Protein AF-0000000074539799 (afdb_homodimer)

Nearest PDB structures (foldseek):
  2pn6-assembly1_A  TM=8.067E-01  e=2.372E-12  Sulfurisphaera tokodaii
  2pmh-assembly1_A  TM=7.840E-01  e=1.522E-12  Sulfurisphaera tokodaii str. 7
  2cg4-assembly1_A  TM=7.826E-01  e=9.579E-12  Escherichia coli
  2efq-assembly1_A  TM=7.728E-01  e=4.199E-12  Sulfurisphaera tokodaii str. 7
  2ia0-assembly1_A  TM=6.147E-01  e=1.350E-09  Pyrococcus furiosus

Organism: Archaeoglobus fulgidus (strain ATCC 49558 / DSM 4304 / JCM 9628 / NBRC 100126 / VC-16) (NCBI:txid224325)

pLDDT: mean 90.27, std 14.7, range [32.28, 98.81]

Sequence (326 aa):
MESVELEVLKLLEENARMSEEEIAEVLALPVDRVKEIIKKFEDDGVILKYKAIVDWEKLQEDFVYALINVKVSLTREKGYDDIAKRIAKFSEVHAVRLVSGEYDFQVVVKGKSLKDIAFFVAEKISTIPEVRDTFTHFVLRTYKEEGVNLFEDEEDRRLAFVPMESVELEVLKLLEENARMSEEEIAEVLALPVDRVKEIIKKFEDDGVILKYKAIVDWEKLQEDFVYALINVKVSLTREKGYDDIAKRIAKFSEVHAVRLVSGEYDFQVVVKGKSLKDIAFFVAEKISTIPEVRDTFTHFVLRTYKEEGVNLFEDEEDRRLAFVP

Secondary structure (DSSP, 8-state):
---HHHHHHHHHHH-TT--HHHHHHHHT--HHHHHHHHHHHHHTTSEEEEEEEE-GGGGT---EEEEEEEEE---SS--HHHHHHHHHTSTTEEEEEEESSSSSEEEEEEESSHHHHHHHIIIIITTSTTEEEEEEEEEEEEEEETTEESS--HHHHHHHT--/---HHHHHHHHHHH-TT--HHHHHHHHT--HHHHHHHHHHHHHTTSEEEEEEEE-GGGGT---EEEEEEEEE---SS--HHHHHHHHHTSTTEEEEEEESSS-SEEEEEEESSHHHHHHHIIIIITTSTTEEEEEEEEEEEEEEETTEESS--HHHHHHHT--

Structure (mmCIF, N/CA/C/O backbone):
data_AF-0000000074539799-model_v1
#
loop_
_entity.id
_entity.type
_entity.pdbx_description
1 polymer 'Leucine responsive regulatory protein (Lrp)'
#
loop_
_atom_site.group_PDB
_atom_site.id
_atom_site.type_symbol
_atom_site.label_atom_id
_atom_site.label_alt_id
_atom_site.label_comp_id
_atom_site.label_asym_id
_atom_site.label_entity_id
_atom_site.label_seq_id
_atom_site.pdbx_PDB_ins_code
_atom_site.Cartn_x
_atom_site.Cartn_y
_atom_site.Cartn_z
_atom_site.occupancy
_atom_site.B_iso_or_equiv
_atom_site.auth_seq_id
_atom_site.auth_comp_id
_atom_site.auth_asym_id
_atom_site.auth_atom_id
_atom_site.pdbx_PDB_model_num
ATOM 1 N N . MET A 1 1 ? 14.359 -0.687 24.844 1 47.53 1 MET A N 1
ATOM 2 C CA . MET A 1 1 ? 13.391 0.403 24.797 1 47.53 1 MET A CA 1
ATOM 3 C C . MET A 1 1 ? 13.289 0.988 23.391 1 47.53 1 MET A C 1
ATOM 5 O O . MET A 1 1 ? 14.305 1.134 22.703 1 47.53 1 MET A O 1
ATOM 9 N N . GLU A 1 2 ? 12.086 1.03 22.812 1 66.31 2 GLU A N 1
ATOM 10 C CA . GLU A 1 2 ? 11.938 1.667 21.516 1 66.31 2 GLU A CA 1
ATOM 11 C C . GLU A 1 2 ? 12.445 3.107 21.531 1 66.31 2 GLU A C 1
ATOM 13 O O . GLU A 1 2 ? 12.172 3.846 22.484 1 66.31 2 GLU A O 1
ATOM 18 N N . SER A 1 3 ? 13.336 3.371 20.75 1 85.75 3 SER A N 1
ATOM 19 C CA . SER A 1 3 ? 13.906 4.715 20.719 1 85.75 3 SER A CA 1
ATOM 20 C C . SER A 1 3 ? 12.812 5.766 20.531 1 85.75 3 SER A C 1
ATOM 22 O O . SER A 1 3 ? 11.758 5.48 19.953 1 85.75 3 SER A O 1
ATOM 24 N N . VAL A 1 4 ? 12.898 6.84 21.234 1 91.25 4 VAL A N 1
ATOM 25 C CA . VAL A 1 4 ? 11.961 7.953 21.125 1 91.25 4 VAL A CA 1
ATOM 26 C C . VAL A 1 4 ? 11.773 8.32 19.656 1 91.25 4 VAL A C 1
ATOM 28 O O . VAL A 1 4 ? 10.68 8.711 19.25 1 91.25 4 VAL A O 1
ATOM 31 N N . GLU A 1 5 ? 12.828 8.133 18.875 1 91.88 5 GLU A N 1
ATOM 32 C CA . GLU A 1 5 ? 12.758 8.406 17.438 1 91.88 5 GLU A CA 1
ATOM 33 C C . GLU A 1 5 ? 11.719 7.52 16.766 1 91.88 5 GLU A C 1
ATOM 35 O O . GLU A 1 5 ? 10.93 7.996 15.945 1 91.88 5 GLU A O 1
ATOM 40 N N . LEU A 1 6 ? 11.703 6.328 17.188 1 89.94 6 LEU A N 1
ATOM 41 C CA . LEU A 1 6 ? 10.742 5.391 16.609 1 89.94 6 LEU A CA 1
ATOM 42 C C . LEU A 1 6 ? 9.32 5.723 17.062 1 89.94 6 LEU A C 1
ATOM 44 O O . LEU A 1 6 ? 8.375 5.57 16.281 1 89.94 6 LEU A O 1
ATOM 48 N N . GLU A 1 7 ? 9.234 6.121 18.219 1 93.25 7 GLU A N 1
ATOM 49 C CA . GLU A 1 7 ? 7.922 6.5 18.734 1 93.25 7 GLU A CA 1
ATOM 50 C C . GLU A 1 7 ? 7.352 7.688 17.969 1 93.25 7 GLU A C 1
ATOM 52 O O . GLU A 1 7 ? 6.148 7.738 17.703 1 93.25 7 GLU A O 1
ATOM 57 N N . VAL A 1 8 ? 8.219 8.625 17.641 1 95.94 8 VAL A N 1
ATOM 58 C CA . VAL A 1 8 ? 7.801 9.773 16.844 1 95.94 8 VAL A CA 1
ATOM 59 C C . VAL A 1 8 ? 7.242 9.289 15.508 1 95.94 8 VAL A C 1
ATOM 61 O O . VAL A 1 8 ? 6.18 9.742 15.07 1 95.94 8 VAL A O 1
ATOM 64 N N . LEU A 1 9 ? 7.906 8.328 14.93 1 93.25 9 LEU A N 1
ATOM 65 C CA . LEU A 1 9 ? 7.488 7.809 13.633 1 93.25 9 LEU A CA 1
ATOM 66 C C . LEU A 1 9 ? 6.152 7.082 13.742 1 93.25 9 LEU A C 1
ATOM 68 O O . LEU A 1 9 ? 5.293 7.223 12.867 1 93.25 9 LEU A O 1
ATOM 72 N N . LYS A 1 10 ? 6.023 6.371 14.789 1 91 10 LYS A N 1
ATOM 73 C CA . LYS A 1 10 ? 4.781 5.633 14.992 1 91 10 LYS A CA 1
ATOM 74 C C . LYS A 1 10 ? 3.596 6.586 15.141 1 91 10 LYS A C 1
ATOM 76 O O . LYS A 1 10 ? 2.518 6.332 14.602 1 91 10 LYS A O 1
ATOM 81 N N . LEU A 1 11 ? 3.783 7.656 15.852 1 94.94 11 LEU A N 1
ATOM 82 C CA . LEU A 1 11 ? 2.727 8.648 16.016 1 94.94 11 LEU A CA 1
ATOM 83 C C . LEU A 1 11 ? 2.363 9.289 14.688 1 94.94 11 LEU A C 1
ATOM 85 O O . LEU A 1 11 ? 1.184 9.477 14.383 1 94.94 11 LEU A O 1
ATOM 89 N N . LEU A 1 12 ? 3.367 9.57 13.898 1 95.56 12 LEU A N 1
ATOM 90 C CA . LEU A 1 12 ? 3.131 10.188 12.594 1 95.56 12 LEU A CA 1
ATOM 91 C C . LEU A 1 12 ? 2.449 9.211 11.648 1 95.56 12 LEU A C 1
ATOM 93 O O . LEU A 1 12 ? 1.66 9.617 10.789 1 95.56 12 LEU A O 1
ATOM 97 N N . GLU A 1 13 ? 2.752 7.914 11.789 1 91.38 13 GLU A N 1
ATOM 98 C CA . GLU A 1 13 ? 2.045 6.906 11.008 1 91.38 13 GLU A CA 1
ATOM 99 C C . GLU A 1 13 ? 0.577 6.82 11.414 1 91.38 13 GLU A C 1
ATOM 101 O O . GLU A 1 13 ? -0.289 6.551 10.578 1 91.38 13 GLU A O 1
ATOM 106 N N . GLU A 1 14 ? 0.417 7.09 12.68 1 91.62 14 GLU A N 1
ATOM 107 C CA . GLU A 1 14 ? -0.954 7.051 13.18 1 91.62 14 GLU A CA 1
ATOM 108 C C . GLU A 1 14 ? -1.729 8.297 12.758 1 91.62 14 GLU A C 1
ATOM 110 O O . GLU A 1 14 ? -2.912 8.219 12.422 1 91.62 14 GLU A O 1
ATOM 115 N N . ASN A 1 15 ? -1.048 9.383 12.844 1 94.56 15 ASN A N 1
ATOM 116 C CA . ASN A 1 15 ? -1.629 10.656 12.422 1 94.56 15 ASN A CA 1
ATOM 117 C C . ASN A 1 15 ? -0.561 11.617 11.914 1 94.56 15 ASN A C 1
ATOM 119 O O . ASN A 1 15 ? 0.111 12.281 12.703 1 94.56 15 ASN A O 1
ATOM 123 N N . ALA A 1 16 ? -0.552 11.711 10.633 1 95.88 16 ALA A N 1
ATOM 124 C CA . ALA A 1 16 ? 0.464 12.539 9.984 1 95.88 16 ALA A CA 1
ATOM 125 C C . ALA A 1 16 ? 0.21 14.016 10.242 1 95.88 16 ALA A C 1
ATOM 127 O O . ALA A 1 16 ? 1.079 14.859 9.992 1 95.88 16 ALA A O 1
ATOM 128 N N . ARG A 1 17 ? -0.926 14.375 10.734 1 95 17 ARG A N 1
ATOM 129 C CA . ARG A 1 17 ? -1.281 15.781 10.906 1 95 17 ARG A CA 1
ATOM 130 C C . ARG A 1 17 ? -0.921 16.281 12.305 1 95 17 ARG A C 1
ATOM 132 O O . ARG A 1 17 ? -1.1 17.453 12.617 1 95 17 ARG A O 1
ATOM 139 N N . MET A 1 18 ? -0.426 15.375 13.156 1 95.69 18 MET A N 1
ATOM 140 C CA . MET A 1 18 ? 0.005 15.828 14.477 1 95.69 18 MET A CA 1
ATOM 141 C C . MET A 1 18 ? 1.113 16.875 14.367 1 95.69 18 MET A C 1
ATOM 143 O O . MET A 1 18 ? 2.066 16.688 13.609 1 95.69 18 MET A O 1
ATOM 147 N N . SER A 1 19 ? 0.933 17.922 15.117 1 95.56 19 SER A N 1
ATOM 148 C CA . SER A 1 19 ? 1.981 18.938 15.148 1 95.56 19 SER A CA 1
ATOM 149 C C . SER A 1 19 ? 3.168 18.484 15.992 1 95.56 19 SER A C 1
ATOM 151 O O . SER A 1 19 ? 3.047 17.562 16.797 1 95.56 19 SER A O 1
ATOM 153 N N . GLU A 1 20 ? 4.277 19.156 15.742 1 97.06 20 GLU A N 1
ATOM 154 C CA . GLU A 1 20 ? 5.445 18.875 16.562 1 97.06 20 GLU A CA 1
ATOM 155 C C . GLU A 1 20 ? 5.152 19.125 18.047 1 97.06 20 GLU A C 1
ATOM 157 O O . GLU A 1 20 ? 5.637 18.391 18.906 1 97.06 20 GLU A O 1
ATOM 162 N N . GLU A 1 21 ? 4.332 20.141 18.328 1 97.75 21 GLU A N 1
ATOM 163 C CA . GLU A 1 21 ? 3.957 20.453 19.703 1 97.75 21 GLU A CA 1
ATOM 164 C C . GLU A 1 21 ? 3.133 19.328 20.312 1 97.75 21 GLU A C 1
ATOM 166 O O . GLU A 1 21 ? 3.359 18.953 21.469 1 97.75 21 GLU A O 1
ATOM 171 N N . GLU A 1 22 ? 2.191 18.812 19.625 1 97.62 22 GLU A N 1
ATOM 172 C CA . GLU A 1 22 ? 1.357 17.719 20.109 1 97.62 22 GLU A CA 1
ATOM 173 C C . GLU A 1 22 ? 2.191 16.469 20.391 1 97.62 22 GLU A C 1
ATOM 175 O O . GLU A 1 22 ? 2.021 15.812 21.422 1 97.62 22 GLU A O 1
ATOM 180 N N . ILE A 1 23 ? 3.072 16.109 19.422 1 97.94 23 ILE A N 1
ATOM 181 C CA . ILE A 1 23 ? 3.928 14.945 19.578 1 97.94 23 ILE A CA 1
ATOM 182 C C . ILE A 1 23 ? 4.816 15.109 20.812 1 97.94 23 ILE A C 1
ATOM 184 O O . ILE A 1 23 ? 4.984 14.172 21.594 1 97.94 23 ILE A O 1
ATOM 188 N N . ALA A 1 24 ? 5.348 16.328 20.969 1 97.88 24 ALA A N 1
ATOM 189 C CA . ALA A 1 24 ? 6.184 16.641 22.125 1 97.88 24 ALA A CA 1
ATOM 190 C C . ALA A 1 24 ? 5.426 16.406 23.422 1 97.88 24 ALA A C 1
ATOM 192 O O . ALA A 1 24 ? 5.973 15.844 24.375 1 97.88 24 ALA A O 1
ATOM 193 N N . GLU A 1 25 ? 4.203 16.828 23.469 1 98 25 GLU A N 1
ATOM 194 C CA . GLU A 1 25 ? 3.369 16.672 24.656 1 98 25 GLU A CA 1
ATOM 195 C C . GLU A 1 25 ? 3.113 15.203 24.953 1 98 25 GLU A C 1
ATOM 197 O O . GLU A 1 25 ? 3.26 14.758 26.094 1 98 25 GLU A O 1
ATOM 202 N N . VAL A 1 26 ? 2.783 14.43 23.969 1 96.69 26 VAL A N 1
ATOM 203 C CA . VAL A 1 26 ? 2.445 13.016 24.125 1 96.69 26 VAL A CA 1
ATOM 204 C C . VAL A 1 26 ? 3.664 12.25 24.625 1 96.69 26 VAL A C 1
ATOM 206 O O . VAL A 1 26 ? 3.541 11.367 25.484 1 96.69 26 VAL A O 1
ATOM 209 N N . LEU A 1 27 ? 4.871 12.586 24.109 1 97.12 27 LEU A N 1
ATOM 210 C CA . LEU A 1 27 ? 6.07 11.805 24.391 1 97.12 27 LEU A CA 1
ATOM 211 C C . LEU A 1 27 ? 6.879 12.445 25.516 1 97.12 27 LEU A C 1
ATOM 213 O O . LEU A 1 27 ? 7.938 11.938 25.891 1 97.12 27 LEU A O 1
ATOM 217 N N . ALA A 1 28 ? 6.344 13.539 26.047 1 97.06 28 ALA A N 1
ATOM 218 C CA . ALA A 1 28 ? 7.043 14.273 27.094 1 97.06 28 ALA A CA 1
ATOM 219 C C . ALA A 1 28 ? 8.469 14.617 26.672 1 97.06 28 ALA A C 1
ATOM 221 O O . ALA A 1 28 ? 9.422 14.32 27.391 1 97.06 28 ALA A O 1
ATOM 222 N N . LEU A 1 29 ? 8.539 15.234 25.5 1 96.94 29 LEU A N 1
ATOM 223 C CA . LEU A 1 29 ? 9.805 15.688 24.938 1 96.94 29 LEU A CA 1
ATOM 224 C C . LEU A 1 29 ? 9.773 17.188 24.672 1 96.94 29 LEU A C 1
ATOM 226 O O . LEU A 1 29 ? 8.703 17.766 24.5 1 96.94 29 LEU A O 1
ATOM 230 N N . PRO A 1 30 ? 11.023 17.75 24.672 1 97.56 30 PRO A N 1
ATOM 231 C CA . PRO A 1 30 ? 11.062 19.109 24.141 1 97.56 30 PRO A CA 1
ATOM 232 C C . PRO A 1 30 ? 10.656 19.188 22.672 1 97.56 30 PRO A C 1
ATOM 234 O O . PRO A 1 30 ? 11.023 18.312 21.891 1 97.56 30 PRO A O 1
ATOM 237 N N . VAL A 1 31 ? 9.898 20.266 22.359 1 98 31 VAL A N 1
ATOM 238 C CA . VAL A 1 31 ? 9.383 20.438 21 1 98 31 VAL A CA 1
ATOM 239 C C . VAL A 1 31 ? 10.547 20.484 20.016 1 98 31 VAL A C 1
ATOM 241 O O . VAL A 1 31 ? 10.469 19.938 18.906 1 98 31 VAL A O 1
ATOM 244 N N . ASP A 1 32 ? 11.641 21.062 20.406 1 98.06 32 ASP A N 1
ATOM 245 C CA . ASP A 1 32 ? 12.797 21.203 19.531 1 98.06 32 ASP A CA 1
ATOM 246 C C . ASP A 1 32 ? 13.398 19.828 19.203 1 98.06 32 ASP A C 1
ATOM 248 O O . ASP A 1 32 ? 13.891 19.609 18.094 1 98.06 32 ASP A O 1
ATOM 252 N N . ARG A 1 33 ? 13.383 19.016 20.141 1 97.5 33 ARG A N 1
ATOM 253 C CA . ARG A 1 33 ? 13.875 17.656 19.922 1 97.5 33 ARG A CA 1
ATOM 254 C C . ARG A 1 33 ? 13.016 16.922 18.906 1 97.5 33 ARG A C 1
ATOM 256 O O . ARG A 1 33 ? 13.531 16.25 18.016 1 97.5 33 ARG A O 1
ATOM 263 N N . VAL A 1 34 ? 11.711 17.062 19 1 97.94 34 VAL A N 1
ATOM 264 C CA . VAL A 1 34 ? 10.781 16.438 18.062 1 97.94 34 VAL A CA 1
ATOM 265 C C . VAL A 1 34 ? 11.023 16.984 16.656 1 97.94 34 VAL A C 1
ATOM 267 O O . VAL A 1 34 ? 11.102 16.219 15.695 1 97.94 34 VAL A O 1
ATOM 270 N N . LYS A 1 35 ? 11.211 18.281 16.562 1 97.75 35 LYS A N 1
ATOM 271 C CA . LYS A 1 35 ? 11.484 18.906 15.281 1 97.75 35 LYS A CA 1
ATOM 272 C C . LYS A 1 35 ? 12.758 18.344 14.648 1 97.75 35 LYS A C 1
ATOM 274 O O . LYS A 1 35 ? 12.781 18.047 13.453 1 97.75 35 LYS A O 1
ATOM 279 N N . GLU A 1 36 ? 13.711 18.188 15.461 1 97.5 36 GLU A N 1
ATOM 280 C CA . GLU A 1 36 ? 14.984 17.656 14.992 1 97.5 36 GLU A CA 1
ATOM 281 C C . GLU A 1 36 ? 14.836 16.219 14.484 1 97.5 36 GLU A C 1
ATOM 283 O O . GLU A 1 36 ? 15.406 15.867 13.453 1 97.5 36 GLU A O 1
ATOM 288 N N . ILE A 1 37 ? 14.117 15.477 15.234 1 96.62 37 ILE A N 1
ATOM 289 C CA . ILE A 1 37 ? 13.914 14.078 14.883 1 96.62 37 ILE A CA 1
ATOM 290 C C . ILE A 1 37 ? 13.18 13.977 13.547 1 96.62 37 ILE A C 1
ATOM 292 O O . ILE A 1 37 ? 13.594 13.242 12.648 1 96.62 37 ILE A O 1
ATOM 296 N N . ILE A 1 38 ? 12.125 14.727 13.391 1 97 38 ILE A N 1
ATOM 297 C CA . ILE A 1 38 ? 11.305 14.688 12.18 1 97 38 ILE A CA 1
ATOM 298 C C . ILE A 1 38 ? 12.133 15.164 10.984 1 97 38 ILE A C 1
ATOM 300 O O . ILE A 1 38 ? 12.148 14.508 9.938 1 97 38 ILE A O 1
ATOM 304 N N . LYS A 1 39 ? 12.828 16.25 11.203 1 96.88 39 LYS A N 1
ATOM 305 C CA . LYS A 1 39 ? 13.656 16.781 10.133 1 96.88 39 LYS A CA 1
ATOM 306 C C . LYS A 1 39 ? 14.711 15.773 9.688 1 96.88 39 LYS A C 1
ATOM 308 O O . LYS A 1 39 ? 14.953 15.602 8.492 1 96.88 39 LYS A O 1
ATOM 313 N N . LYS A 1 40 ? 15.32 15.195 10.602 1 95.94 40 LYS A N 1
ATOM 314 C CA . LYS A 1 40 ? 16.328 14.18 10.297 1 95.94 40 LYS A CA 1
ATOM 315 C C . LYS A 1 40 ? 15.742 13.047 9.461 1 95.94 40 LYS A C 1
ATOM 317 O O . LYS A 1 40 ? 16.344 12.633 8.469 1 95.94 40 LYS A O 1
ATOM 322 N N . PHE A 1 41 ? 14.547 12.547 9.859 1 94.69 41 PHE A N 1
ATOM 323 C CA . PHE A 1 41 ? 13.922 11.438 9.156 1 94.69 41 PHE A CA 1
ATOM 324 C C . PHE A 1 41 ? 13.484 11.859 7.758 1 94.69 41 PHE A C 1
ATOM 326 O O . PHE A 1 41 ? 13.539 11.062 6.816 1 94.69 41 PHE A O 1
ATOM 333 N N . GLU A 1 42 ? 13.07 13.086 7.617 1 94.25 42 GLU A N 1
ATOM 334 C CA . GLU A 1 42 ? 12.727 13.602 6.297 1 94.25 42 GLU A CA 1
ATOM 335 C C . GLU A 1 42 ? 13.961 13.734 5.414 1 94.25 42 GLU A C 1
ATOM 337 O O . GLU A 1 42 ? 13.969 13.273 4.27 1 94.25 42 GLU A O 1
ATOM 342 N N . ASP A 1 43 ? 15.055 14.266 5.992 1 93.19 43 ASP A N 1
ATOM 343 C CA . ASP A 1 43 ? 16.297 14.484 5.25 1 93.19 43 ASP A CA 1
ATOM 344 C C . ASP A 1 43 ? 16.922 13.156 4.84 1 93.19 43 ASP A C 1
ATOM 346 O O . ASP A 1 43 ? 17.484 13.039 3.748 1 93.19 43 ASP A O 1
ATOM 350 N N . ASP A 1 44 ? 16.75 12.227 5.734 1 89.94 44 ASP A N 1
ATOM 351 C CA . ASP A 1 44 ? 17.359 10.922 5.5 1 89.94 44 ASP A CA 1
ATOM 352 C C . ASP A 1 44 ? 16.484 10.062 4.582 1 89.94 44 ASP A C 1
ATOM 354 O O . ASP A 1 44 ? 16.875 8.953 4.207 1 89.94 44 ASP A O 1
ATOM 358 N N . GLY A 1 45 ? 15.297 10.523 4.258 1 88.62 45 GLY A N 1
ATOM 359 C CA . GLY A 1 45 ? 14.406 9.773 3.387 1 88.62 45 GLY A CA 1
ATOM 360 C C . GLY A 1 45 ? 13.695 8.641 4.098 1 88.62 45 GLY A C 1
ATOM 361 O O . GLY A 1 45 ? 13.281 7.668 3.461 1 88.62 45 GLY A O 1
ATOM 362 N N . VAL A 1 46 ? 13.719 8.672 5.422 1 89.38 46 VAL A N 1
ATOM 363 C CA . VAL A 1 46 ? 12.953 7.711 6.207 1 89.38 46 VAL A CA 1
ATOM 364 C C . VAL A 1 46 ? 11.461 8.031 6.109 1 89.38 46 VAL A C 1
ATOM 366 O O . VAL A 1 46 ? 10.641 7.133 5.906 1 89.38 46 VAL A O 1
ATOM 369 N N . ILE A 1 47 ? 11.172 9.273 6.363 1 92.62 47 ILE A N 1
ATOM 370 C CA . ILE A 1 47 ? 9.82 9.727 6.043 1 92.62 47 ILE A CA 1
ATOM 371 C C . ILE A 1 47 ? 9.734 10.078 4.559 1 92.62 47 ILE A C 1
ATOM 373 O O . ILE A 1 47 ? 10.383 11.023 4.105 1 92.62 47 ILE A O 1
ATOM 377 N N . LEU A 1 48 ? 8.922 9.398 3.887 1 88.69 48 LEU A N 1
ATOM 378 C CA . LEU A 1 48 ? 8.844 9.562 2.439 1 88.69 48 LEU A CA 1
ATOM 379 C C . LEU A 1 48 ? 7.781 10.586 2.066 1 88.69 48 LEU A C 1
ATOM 381 O O . LEU A 1 48 ? 7.961 11.359 1.117 1 88.69 48 LEU A O 1
ATOM 385 N N . LYS A 1 49 ? 6.695 10.5 2.758 1 91.75 49 LYS A N 1
ATOM 386 C CA . LYS A 1 49 ? 5.551 11.344 2.41 1 91.75 49 LYS A CA 1
ATOM 387 C C . LYS A 1 49 ? 4.512 11.344 3.527 1 91.75 49 LYS A C 1
ATOM 389 O O . LYS A 1 49 ? 4.441 10.406 4.32 1 91.75 49 LYS A O 1
ATOM 394 N N . TYR A 1 50 ? 3.854 12.477 3.664 1 95.25 50 TYR A N 1
ATOM 395 C CA . TYR A 1 50 ? 2.629 12.547 4.453 1 95.25 50 TYR A CA 1
ATOM 396 C C . TYR A 1 50 ? 1.398 12.453 3.559 1 95.25 50 TYR A C 1
ATOM 398 O O . TYR A 1 50 ? 1.137 13.352 2.752 1 95.25 50 TYR A O 1
ATOM 406 N N . LYS A 1 51 ? 0.677 11.422 3.762 1 93.38 51 LYS A N 1
ATOM 407 C CA . LYS A 1 51 ? -0.342 11.109 2.764 1 93.38 51 LYS A CA 1
ATOM 408 C C . LYS A 1 51 ? -1.692 10.844 3.422 1 93.38 51 LYS A C 1
ATOM 410 O O . LYS A 1 51 ? -1.762 10.195 4.469 1 93.38 51 LYS A O 1
ATOM 415 N N . ALA A 1 52 ? -2.703 11.367 2.824 1 93.88 52 ALA A N 1
ATOM 416 C CA . ALA A 1 52 ? -4.039 10.906 3.193 1 93.88 52 ALA A CA 1
ATOM 417 C C . ALA A 1 52 ? -4.367 9.57 2.525 1 93.88 52 ALA A C 1
ATOM 419 O O . ALA A 1 52 ? -4.148 9.406 1.323 1 93.88 52 ALA A O 1
ATOM 420 N N . ILE A 1 53 ? -4.727 8.625 3.293 1 88.75 53 ILE A N 1
ATOM 421 C CA . ILE A 1 53 ? -5.227 7.363 2.762 1 88.75 53 ILE A CA 1
ATOM 422 C C . ILE A 1 53 ? -6.699 7.504 2.393 1 88.75 53 ILE A C 1
ATOM 424 O O . ILE A 1 53 ? -7.535 7.793 3.252 1 88.75 53 ILE A O 1
ATOM 428 N N . VAL A 1 54 ? -6.977 7.355 1.101 1 87.5 54 VAL A N 1
ATOM 429 C CA . VAL A 1 54 ? -8.305 7.633 0.566 1 87.5 54 VAL A CA 1
ATOM 430 C C . VAL A 1 54 ? -8.945 6.34 0.068 1 87.5 54 VAL A C 1
ATOM 432 O O . VAL A 1 54 ? -8.281 5.523 -0.577 1 87.5 54 VAL A O 1
ATOM 435 N N . ASP A 1 55 ? -10.227 6.102 0.458 1 83.38 55 ASP A N 1
ATOM 436 C CA . ASP A 1 55 ? -11.031 5.031 -0.12 1 83.38 55 ASP A CA 1
ATOM 437 C C . ASP A 1 55 ? -11.68 5.477 -1.43 1 83.38 55 ASP A C 1
ATOM 439 O O . ASP A 1 55 ? -12.812 5.953 -1.438 1 83.38 55 ASP A O 1
ATOM 443 N N . TRP A 1 56 ? -11 5.258 -2.496 1 78.75 56 TRP A N 1
ATOM 444 C CA . TRP A 1 56 ? -11.445 5.75 -3.797 1 78.75 56 TRP A CA 1
ATOM 445 C C . TRP A 1 56 ? -12.648 4.961 -4.293 1 78.75 56 TRP A C 1
ATOM 447 O O . TRP A 1 56 ? -13.414 5.449 -5.129 1 78.75 56 TRP A O 1
ATOM 457 N N . GLU A 1 57 ? -12.797 3.734 -3.863 1 76.31 57 GLU A N 1
ATOM 458 C CA . GLU A 1 57 ? -13.945 2.926 -4.254 1 76.31 57 GLU A CA 1
ATOM 459 C C . GLU A 1 57 ? -15.258 3.592 -3.842 1 76.31 57 GLU A C 1
ATOM 461 O O . GLU A 1 57 ? -16.266 3.488 -4.547 1 76.31 57 GLU A O 1
ATOM 466 N N . LYS A 1 58 ? -15.188 4.266 -2.738 1 79.94 58 LYS A N 1
ATOM 467 C CA . LYS A 1 58 ? -16.375 4.938 -2.227 1 79.94 58 LYS A CA 1
ATOM 468 C C . LYS A 1 58 ? -16.766 6.113 -3.117 1 79.94 58 LYS A C 1
ATOM 470 O O . LYS A 1 58 ? -17.922 6.543 -3.107 1 79.94 58 LYS A O 1
ATOM 475 N N . LEU A 1 59 ? -15.852 6.715 -3.746 1 77.94 59 LEU A N 1
ATOM 476 C CA . LEU A 1 59 ? -16.141 7.871 -4.586 1 77.94 59 LEU A CA 1
ATOM 477 C C . LEU A 1 59 ? -16.484 7.441 -6.008 1 77.94 59 LEU A C 1
ATOM 479 O O . LEU A 1 59 ? -16.75 8.281 -6.871 1 77.94 59 LEU A O 1
ATOM 483 N N . GLN A 1 60 ? -16.719 6.312 -6.211 1 67.19 60 GLN A N 1
ATOM 484 C CA . GLN A 1 60 ? -17.031 5.781 -7.535 1 67.19 60 GLN A CA 1
ATOM 485 C C . GLN A 1 60 ? -16.109 6.367 -8.594 1 67.19 60 GLN A C 1
ATOM 487 O O . GLN A 1 60 ? -16.562 6.707 -9.695 1 67.19 60 GLN A O 1
ATOM 492 N N . GLU A 1 61 ? -15.078 7 -8.016 1 63.19 61 GLU A N 1
ATOM 493 C CA . GLU A 1 61 ? -14.102 7.445 -9.008 1 63.19 61 GLU A CA 1
ATOM 494 C C . GLU A 1 61 ? -13.477 6.258 -9.734 1 63.19 61 GLU A C 1
ATOM 496 O O . GLU A 1 61 ? -13.281 5.191 -9.148 1 63.19 61 GLU A O 1
ATOM 501 N N . ASP A 1 62 ? -13.469 6.461 -10.969 1 68.62 62 ASP A N 1
ATOM 502 C CA . ASP A 1 62 ? -13.289 5.32 -11.859 1 68.62 62 ASP A CA 1
ATOM 503 C C . ASP A 1 62 ? -11.82 4.93 -11.969 1 68.62 62 ASP A C 1
ATOM 505 O O . ASP A 1 62 ? -11.133 5.34 -12.906 1 68.62 62 ASP A O 1
ATOM 509 N N . PHE A 1 63 ? -11.18 4.453 -10.773 1 84.31 63 PHE A N 1
ATOM 510 C CA . PHE A 1 63 ? -9.922 3.773 -11.039 1 84.31 63 PHE A CA 1
ATOM 511 C C . PHE A 1 63 ? -9.977 2.32 -10.586 1 84.31 63 PHE A C 1
ATOM 513 O O . PHE A 1 63 ? -10.836 1.954 -9.773 1 84.31 63 PHE A O 1
ATOM 520 N N . VAL A 1 64 ? -9.188 1.609 -11.172 1 89.88 64 VAL A N 1
ATOM 521 C CA . VAL A 1 64 ? -9.023 0.203 -10.82 1 89.88 64 VAL A CA 1
ATOM 522 C C . VAL A 1 64 ? -7.551 -0.084 -10.508 1 89.88 64 VAL A C 1
ATOM 524 O O . VAL A 1 64 ? -6.66 0.577 -11.047 1 89.88 64 VAL A O 1
ATOM 527 N N . TYR A 1 65 ? -7.332 -0.925 -9.539 1 94.19 65 TYR A N 1
ATOM 528 C CA . TYR A 1 65 ? -5.988 -1.381 -9.203 1 94.19 65 TYR A CA 1
ATOM 529 C C . TYR A 1 65 ? -5.762 -2.807 -9.695 1 94.19 65 TYR A C 1
ATOM 531 O O . TYR A 1 65 ? -6.699 -3.602 -9.766 1 94.19 65 TYR A O 1
ATOM 539 N N . ALA A 1 66 ? -4.523 -3.051 -10 1 97.94 66 ALA A N 1
ATOM 540 C CA . ALA A 1 66 ? -4.105 -4.41 -10.344 1 97.94 66 ALA A CA 1
ATOM 541 C C . ALA A 1 66 ? -2.746 -4.734 -9.734 1 97.94 66 ALA A C 1
ATOM 543 O O . ALA A 1 66 ? -1.909 -3.846 -9.555 1 97.94 66 ALA A O 1
ATOM 544 N N . LEU A 1 67 ? -2.602 -5.957 -9.328 1 98.5 67 LEU A N 1
ATOM 545 C CA . LEU A 1 67 ? -1.335 -6.539 -8.898 1 98.5 67 LEU A CA 1
ATOM 546 C C . LEU A 1 67 ? -0.715 -7.375 -10.008 1 98.5 67 LEU A C 1
ATOM 548 O O . LEU A 1 67 ? -1.271 -8.406 -10.398 1 98.5 67 LEU A O 1
ATOM 552 N N . ILE A 1 68 ? 0.413 -6.949 -10.469 1 98.62 68 ILE A N 1
ATOM 553 C CA . ILE A 1 68 ? 1.067 -7.641 -11.57 1 98.62 68 ILE A CA 1
ATOM 554 C C . ILE A 1 68 ? 2.299 -8.383 -11.055 1 98.62 68 ILE A C 1
ATOM 556 O O . ILE A 1 68 ? 3.236 -7.766 -10.547 1 98.62 68 ILE A O 1
ATOM 560 N N . ASN A 1 69 ? 2.277 -9.703 -11.164 1 98.5 69 ASN A N 1
ATOM 561 C CA . ASN A 1 69 ? 3.473 -10.516 -10.938 1 98.5 69 ASN A CA 1
ATOM 562 C C . ASN A 1 69 ? 4.352 -10.57 -12.188 1 98.5 69 ASN A C 1
ATOM 564 O O . ASN A 1 69 ? 3.875 -10.922 -13.273 1 98.5 69 ASN A O 1
ATOM 568 N N . VAL A 1 70 ? 5.637 -10.242 -12.023 1 98.81 70 VAL A N 1
ATOM 569 C CA . VAL A 1 70 ? 6.527 -10.133 -13.172 1 98.81 70 VAL A CA 1
ATOM 570 C C . VAL A 1 70 ? 7.723 -11.062 -12.992 1 98.81 70 VAL A C 1
ATOM 572 O O . VAL A 1 70 ? 8.391 -11.031 -11.961 1 98.81 70 VAL A O 1
ATOM 575 N N . LYS A 1 71 ? 7.945 -11.914 -13.93 1 98.75 71 LYS A N 1
ATOM 576 C CA . LYS A 1 71 ? 9.148 -12.742 -14.016 1 98.75 71 LYS A CA 1
ATOM 577 C C . LYS A 1 71 ? 10.156 -12.141 -14.984 1 98.75 71 LYS A C 1
ATOM 579 O O . LYS A 1 71 ? 9.797 -11.734 -16.094 1 98.75 71 LYS A O 1
ATOM 584 N N . VAL A 1 72 ? 11.414 -12.055 -14.516 1 98.69 72 VAL A N 1
ATOM 585 C CA . VAL A 1 72 ? 12.398 -11.414 -15.383 1 98.69 72 VAL A CA 1
ATOM 586 C C . VAL A 1 72 ? 13.617 -12.32 -15.555 1 98.69 72 VAL A C 1
ATOM 588 O O . VAL A 1 72 ? 13.805 -13.266 -14.781 1 98.69 72 VAL A O 1
ATOM 591 N N . SER A 1 73 ? 14.359 -12.086 -16.594 1 98.12 73 SER A N 1
ATOM 592 C CA . SER A 1 73 ? 15.695 -12.633 -16.797 1 98.12 73 SER A CA 1
ATOM 593 C C . SER A 1 73 ? 16.766 -11.555 -16.688 1 98.12 73 SER A C 1
ATOM 595 O O . SER A 1 73 ? 16.656 -10.508 -17.344 1 98.12 73 SER A O 1
ATOM 597 N N . LEU A 1 74 ? 17.75 -11.852 -15.859 1 97.38 74 LEU A N 1
ATOM 598 C CA . LEU A 1 74 ? 18.828 -10.883 -15.68 1 97.38 74 LEU A CA 1
ATOM 599 C C . LEU A 1 74 ? 19.844 -10.992 -16.812 1 97.38 74 LEU A C 1
ATOM 601 O O . LEU A 1 74 ? 19.969 -12.039 -17.453 1 97.38 74 LEU A O 1
ATOM 605 N N . THR A 1 75 ? 20.391 -9.898 -17.141 1 96.62 75 THR A N 1
ATOM 606 C CA . THR A 1 75 ? 21.516 -9.859 -18.062 1 96.62 75 THR A CA 1
ATOM 607 C C . THR A 1 75 ? 22.781 -9.367 -17.375 1 96.62 75 THR A C 1
ATOM 609 O O . THR A 1 75 ? 22.75 -9.047 -16.172 1 96.62 75 THR A O 1
ATOM 612 N N . ARG A 1 76 ? 23.875 -9.391 -18.094 1 95.12 76 ARG A N 1
ATOM 613 C CA . ARG A 1 76 ? 25.125 -8.875 -17.547 1 95.12 76 ARG A CA 1
ATOM 614 C C . ARG A 1 76 ? 25 -7.391 -17.219 1 95.12 76 ARG A C 1
ATOM 616 O O . ARG A 1 76 ? 25.594 -6.914 -16.25 1 95.12 76 ARG A O 1
ATOM 623 N N . GLU A 1 77 ? 24.141 -6.695 -17.953 1 94.5 77 GLU A N 1
ATOM 624 C CA . GLU A 1 77 ? 24.047 -5.242 -17.844 1 94.5 77 GLU A CA 1
ATOM 625 C C . GLU A 1 77 ? 22.922 -4.832 -16.906 1 94.5 77 GLU A C 1
ATOM 627 O O . GLU A 1 77 ? 22.969 -3.762 -16.297 1 94.5 77 GLU A O 1
ATOM 632 N N . LYS A 1 78 ? 21.938 -5.66 -16.812 1 95.56 78 LYS A N 1
ATOM 633 C CA . LYS A 1 78 ? 20.75 -5.266 -16.078 1 95.56 78 LYS A CA 1
ATOM 634 C C . LYS A 1 78 ? 20.406 -6.285 -14.992 1 95.56 78 LYS A C 1
ATOM 636 O O . LYS A 1 78 ? 20.031 -7.418 -15.297 1 95.56 78 LYS A O 1
ATOM 641 N N . GLY A 1 79 ? 20.547 -5.859 -13.797 1 97.44 79 GLY A N 1
ATOM 642 C CA . GLY A 1 79 ? 20.094 -6.648 -12.656 1 97.44 79 GLY A CA 1
ATOM 643 C C . GLY A 1 79 ? 18.719 -6.258 -12.156 1 97.44 79 GLY A C 1
ATOM 644 O O . GLY A 1 79 ? 18.031 -5.469 -12.797 1 97.44 79 GLY A O 1
ATOM 645 N N . TYR A 1 80 ? 18.281 -6.852 -11.062 1 97.81 80 TYR A N 1
ATOM 646 C CA . TYR A 1 80 ? 16.969 -6.586 -10.492 1 97.81 80 TYR A CA 1
ATOM 647 C C . TYR A 1 80 ? 16.766 -5.094 -10.266 1 97.81 80 TYR A C 1
ATOM 649 O O . TYR A 1 80 ? 15.695 -4.555 -10.578 1 97.81 80 TYR A O 1
ATOM 657 N N . ASP A 1 81 ? 17.797 -4.473 -9.781 1 96.69 81 ASP A N 1
ATOM 6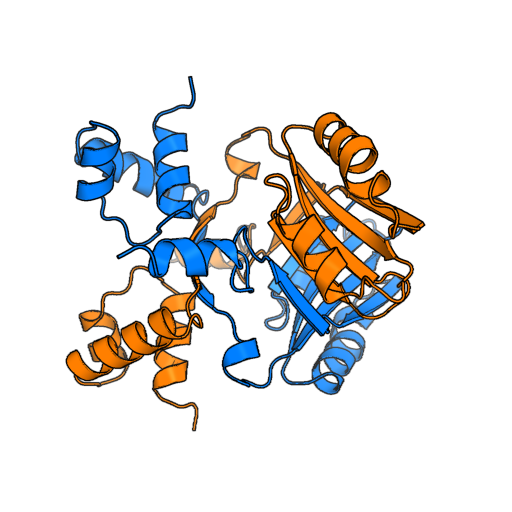58 C CA . ASP A 1 81 ? 17.703 -3.059 -9.438 1 96.69 81 ASP A CA 1
ATOM 659 C C . ASP A 1 81 ? 17.375 -2.223 -10.68 1 96.69 81 ASP A C 1
ATOM 661 O O . ASP A 1 81 ? 16.484 -1.366 -10.641 1 96.69 81 ASP A O 1
ATOM 665 N N . ASP A 1 82 ? 18.047 -2.48 -11.719 1 97 82 ASP A N 1
ATOM 666 C CA . ASP A 1 82 ? 17.859 -1.737 -12.961 1 97 82 ASP A CA 1
ATOM 667 C C . ASP A 1 82 ? 16.438 -1.907 -13.484 1 97 82 ASP A C 1
ATOM 669 O O . ASP A 1 82 ? 15.789 -0.93 -13.875 1 97 82 ASP A O 1
ATOM 673 N N . ILE A 1 83 ? 16.031 -3.09 -13.5 1 98.12 83 ILE A N 1
ATOM 674 C CA . ILE A 1 83 ? 14.719 -3.42 -14.047 1 98.12 83 ILE A CA 1
ATOM 675 C C . ILE A 1 83 ? 13.625 -2.803 -13.18 1 98.12 83 ILE A C 1
ATOM 677 O O . ILE A 1 83 ? 12.688 -2.184 -13.695 1 98.12 83 ILE A O 1
ATOM 681 N N . ALA A 1 84 ? 13.766 -2.932 -11.875 1 98.19 84 ALA A N 1
ATOM 682 C CA . ALA A 1 84 ? 12.781 -2.41 -10.93 1 98.19 84 ALA A CA 1
ATOM 683 C C . ALA A 1 84 ? 12.664 -0.893 -11.039 1 98.19 84 ALA A C 1
ATOM 685 O O . ALA A 1 84 ? 11.555 -0.349 -11.039 1 98.19 84 ALA A O 1
ATOM 686 N N . LYS A 1 85 ? 13.781 -0.229 -11.148 1 97.19 85 LYS A N 1
ATOM 687 C CA . LYS A 1 85 ? 13.789 1.228 -11.242 1 97.19 85 LYS A CA 1
ATOM 688 C C . LYS A 1 85 ? 13.117 1.696 -12.531 1 97.19 85 LYS A C 1
ATOM 690 O O . LYS A 1 85 ? 12.406 2.701 -12.531 1 97.19 85 LYS A O 1
ATOM 695 N N . ARG A 1 86 ? 13.359 1.003 -13.562 1 97.19 86 ARG A N 1
ATOM 696 C CA . ARG A 1 86 ? 12.711 1.324 -14.828 1 97.19 86 ARG A CA 1
ATOM 697 C C . ARG A 1 86 ? 11.195 1.21 -14.719 1 97.19 86 ARG A C 1
ATOM 699 O O . ARG A 1 86 ? 10.469 2.102 -15.156 1 97.19 86 ARG A O 1
ATOM 706 N N . ILE A 1 87 ? 10.711 0.105 -14.156 1 98.56 87 ILE A N 1
ATOM 707 C CA . ILE A 1 87 ? 9.281 -0.116 -13.992 1 98.56 87 ILE A CA 1
ATOM 708 C C . ILE A 1 87 ? 8.695 0.96 -13.086 1 98.56 87 ILE A C 1
ATOM 710 O O . ILE A 1 87 ? 7.605 1.478 -13.344 1 98.56 87 ILE A O 1
ATOM 714 N N . ALA A 1 88 ? 9.438 1.296 -12.07 1 97.69 88 ALA A N 1
ATOM 715 C CA . ALA A 1 88 ? 8.977 2.238 -11.055 1 97.69 88 ALA A CA 1
ATOM 716 C C . ALA A 1 88 ? 8.75 3.625 -11.648 1 97.69 88 ALA A C 1
ATOM 718 O O . ALA A 1 88 ? 8 4.434 -11.094 1 97.69 88 ALA A O 1
ATOM 719 N N . LYS A 1 89 ? 9.32 3.936 -12.758 1 96.19 89 LYS A N 1
ATOM 720 C CA . LYS A 1 89 ? 9.281 5.27 -13.344 1 96.19 89 LYS A CA 1
ATOM 721 C C . LYS A 1 89 ? 7.957 5.516 -14.062 1 96.19 89 LYS A C 1
ATOM 723 O O . LYS A 1 89 ? 7.613 6.656 -14.375 1 96.19 89 LYS A O 1
ATOM 728 N N . PHE A 1 90 ? 7.309 4.473 -14.414 1 97.44 90 PHE A N 1
ATOM 729 C CA . PHE A 1 90 ? 6.012 4.66 -15.047 1 97.44 90 PHE A CA 1
ATOM 730 C C . PHE A 1 90 ? 5.02 5.289 -14.078 1 97.44 90 PHE A C 1
ATOM 732 O O . PHE A 1 90 ? 4.941 4.887 -12.914 1 97.44 90 PHE A O 1
ATOM 739 N N . SER A 1 91 ? 4.195 6.227 -14.5 1 94.56 91 SER A N 1
ATOM 740 C CA . SER A 1 91 ? 3.25 6.949 -13.664 1 94.56 91 SER A CA 1
ATOM 741 C C . SER A 1 91 ? 2.104 6.051 -13.211 1 94.56 91 SER A C 1
ATOM 743 O O . SER A 1 91 ? 1.514 6.266 -12.156 1 94.56 91 SER A O 1
ATOM 745 N N . GLU A 1 92 ? 1.801 4.992 -14.023 1 96.38 92 GLU A N 1
ATOM 746 C CA . GLU A 1 92 ? 0.727 4.055 -13.711 1 96.38 92 GLU A CA 1
ATOM 747 C C . GLU A 1 92 ? 1.081 3.191 -12.5 1 96.38 92 GLU A C 1
ATOM 749 O O . GLU A 1 92 ? 0.197 2.615 -11.867 1 96.38 92 GLU A O 1
ATOM 754 N N . VAL A 1 93 ? 2.4 3.143 -12.242 1 97.88 93 VAL A N 1
ATOM 755 C CA . VAL A 1 93 ? 2.889 2.221 -11.227 1 97.88 93 VAL A CA 1
ATOM 756 C C . VAL A 1 93 ? 2.791 2.873 -9.844 1 97.88 93 VAL A C 1
ATOM 758 O O . VAL A 1 93 ? 3.268 3.992 -9.648 1 97.88 93 VAL A O 1
ATOM 761 N N . HIS A 1 94 ? 2.174 2.125 -8.953 1 93.69 94 HIS A N 1
ATOM 762 C CA . HIS A 1 94 ? 1.945 2.609 -7.602 1 93.69 94 HIS A CA 1
ATOM 763 C C . HIS A 1 94 ? 2.93 1.982 -6.617 1 93.69 94 HIS A C 1
ATOM 765 O O . HIS A 1 94 ? 3.262 2.586 -5.594 1 93.69 94 HIS A O 1
ATOM 771 N N . ALA A 1 95 ? 3.373 0.802 -6.887 1 96.12 95 ALA A N 1
ATOM 772 C CA . ALA A 1 95 ? 4.375 0.123 -6.066 1 96.12 95 ALA A CA 1
ATOM 773 C C . ALA A 1 95 ? 5.172 -0.882 -6.895 1 96.12 95 ALA A C 1
ATOM 775 O O . ALA A 1 95 ? 4.656 -1.44 -7.867 1 96.12 95 ALA A O 1
ATOM 776 N N . VAL A 1 96 ? 6.406 -1.071 -6.551 1 98.44 96 VAL A N 1
ATOM 777 C CA . VAL A 1 96 ? 7.277 -2.109 -7.094 1 98.44 96 VAL A CA 1
ATOM 778 C C . VAL A 1 96 ? 8.055 -2.773 -5.961 1 98.44 96 VAL A C 1
ATOM 780 O O . VAL A 1 96 ? 8.797 -2.107 -5.23 1 98.44 96 VAL A O 1
ATOM 783 N N . ARG A 1 97 ? 7.906 -4.074 -5.875 1 98 97 ARG A N 1
ATOM 784 C CA . ARG A 1 97 ? 8.578 -4.832 -4.82 1 98 97 ARG A CA 1
ATOM 785 C C . ARG A 1 97 ? 9.266 -6.07 -5.391 1 98 97 ARG A C 1
ATOM 787 O O . ARG A 1 97 ? 8.648 -6.836 -6.141 1 98 97 ARG A O 1
ATOM 794 N N . LEU A 1 98 ? 10.57 -6.27 -5.109 1 98.31 98 LEU A N 1
ATOM 795 C CA . LEU A 1 98 ? 11.219 -7.559 -5.309 1 98.31 98 LEU A CA 1
ATOM 796 C C . LEU A 1 98 ? 10.727 -8.586 -4.293 1 98.31 98 LEU A C 1
ATOM 798 O O . LEU A 1 98 ? 10.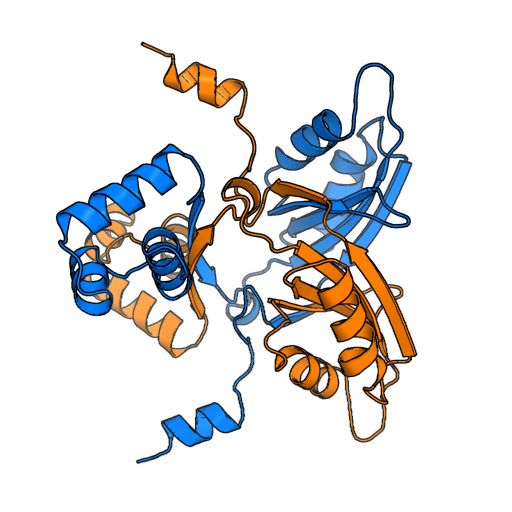695 -8.305 -3.09 1 98.31 98 LEU A O 1
ATOM 802 N N . VAL A 1 99 ? 10.312 -9.766 -4.789 1 98.19 99 VAL A N 1
ATOM 803 C CA . VAL A 1 99 ? 9.688 -10.727 -3.883 1 98.19 99 VAL A CA 1
ATOM 804 C C . VAL A 1 99 ? 10.297 -12.109 -4.09 1 98.19 99 VAL A C 1
ATOM 806 O O . VAL A 1 99 ? 10.922 -12.367 -5.121 1 98.19 99 VAL A O 1
ATOM 809 N N . SER A 1 100 ? 10.18 -12.914 -3.08 1 97.81 100 SER A N 1
ATOM 810 C CA . SER A 1 100 ? 10.539 -14.32 -3.203 1 97.81 100 SER A CA 1
ATOM 811 C C . SER A 1 100 ? 9.453 -15.109 -3.924 1 97.81 100 SER A C 1
ATOM 813 O O . SER A 1 100 ? 8.312 -14.656 -4.031 1 97.81 100 SER A O 1
ATOM 815 N N . GLY A 1 101 ? 9.789 -16.281 -4.48 1 96.31 101 GLY A N 1
ATOM 816 C CA . GLY A 1 101 ? 8.797 -17.156 -5.078 1 96.31 101 GLY A CA 1
ATOM 817 C C . GLY A 1 101 ? 8.977 -17.328 -6.574 1 96.31 101 GLY A C 1
ATOM 818 O O . GLY A 1 101 ? 10.102 -17.266 -7.082 1 96.31 101 GLY A O 1
ATOM 819 N N . GLU A 1 102 ? 7.902 -17.594 -7.211 1 95.25 102 GLU A N 1
ATOM 820 C CA . GLU A 1 102 ? 7.93 -17.938 -8.633 1 95.25 102 GLU A CA 1
ATOM 821 C C . GLU A 1 102 ? 8.156 -16.703 -9.5 1 95.25 102 GLU A C 1
ATOM 823 O O . GLU A 1 102 ? 8.773 -16.797 -10.562 1 95.25 102 GLU A O 1
ATOM 828 N N . TYR A 1 103 ? 7.672 -15.609 -9.086 1 97.88 103 TYR A N 1
ATOM 829 C CA . TYR A 1 103 ? 7.879 -14.352 -9.789 1 97.88 103 TYR A CA 1
ATOM 830 C C . TYR A 1 103 ? 8.906 -13.484 -9.078 1 97.88 103 TYR A C 1
ATOM 832 O O . TYR A 1 103 ? 9.211 -13.719 -7.902 1 97.88 103 TYR A O 1
ATOM 840 N N . ASP A 1 104 ? 9.414 -12.516 -9.789 1 98.75 104 ASP A N 1
ATOM 841 C CA . ASP A 1 104 ? 10.508 -11.711 -9.258 1 98.75 104 ASP A CA 1
ATOM 842 C C . ASP A 1 104 ? 9.984 -10.406 -8.656 1 98.75 104 ASP A C 1
ATOM 844 O O . ASP A 1 104 ? 10.477 -9.953 -7.617 1 98.75 104 ASP A O 1
ATOM 848 N N . PHE A 1 105 ? 8.992 -9.797 -9.305 1 98.81 105 PHE A N 1
ATOM 849 C CA . PHE A 1 105 ? 8.461 -8.523 -8.828 1 98.81 105 PHE A CA 1
ATOM 850 C C . PHE A 1 105 ? 6.945 -8.602 -8.656 1 98.81 105 PHE A C 1
ATOM 852 O O . PHE A 1 105 ? 6.254 -9.234 -9.453 1 98.81 105 PHE A O 1
ATOM 859 N N . GLN A 1 106 ? 6.461 -7.961 -7.656 1 98.81 106 GLN A N 1
ATOM 860 C CA . GLN A 1 106 ? 5.074 -7.508 -7.633 1 98.81 106 GLN A CA 1
ATOM 861 C C . GLN A 1 106 ? 4.973 -6.023 -7.973 1 98.81 106 GLN A C 1
ATOM 863 O O . GLN A 1 106 ? 5.656 -5.199 -7.363 1 98.81 106 GLN A O 1
ATOM 868 N N . VAL A 1 107 ? 4.145 -5.703 -8.898 1 98.81 107 VAL A N 1
ATOM 869 C CA . VAL A 1 107 ? 3.902 -4.332 -9.336 1 98.81 107 VAL A CA 1
ATOM 870 C C . VAL A 1 107 ? 2.434 -3.973 -9.125 1 98.81 107 VAL A C 1
ATOM 872 O O . VAL A 1 107 ? 1.54 -4.68 -9.594 1 98.81 107 VAL A O 1
ATOM 875 N N . VAL A 1 108 ? 2.209 -2.99 -8.375 1 98.19 108 VAL A N 1
ATOM 876 C CA . VAL A 1 108 ? 0.852 -2.484 -8.203 1 98.19 108 VAL A CA 1
ATOM 877 C C . VAL A 1 108 ? 0.606 -1.328 -9.172 1 98.19 108 VAL A C 1
ATOM 879 O O . VAL A 1 108 ? 1.372 -0.363 -9.195 1 98.19 108 VAL A O 1
ATOM 882 N N . VAL A 1 109 ? -0.444 -1.449 -9.914 1 97.81 109 VAL A N 1
ATOM 883 C CA . VAL A 1 109 ? -0.742 -0.453 -10.938 1 97.81 109 VAL A CA 1
ATOM 884 C C . VAL A 1 109 ? -2.139 0.119 -10.711 1 97.81 109 VAL A C 1
ATOM 886 O O . VAL A 1 109 ? -3.057 -0.604 -10.32 1 97.81 109 VAL A O 1
ATOM 889 N N . LYS A 1 110 ? -2.238 1.374 -10.945 1 92.75 110 LYS A N 1
ATOM 890 C CA . LYS A 1 110 ? -3.508 2.094 -10.922 1 92.75 110 LYS A CA 1
ATOM 891 C C . LYS A 1 110 ? -3.891 2.582 -12.312 1 92.75 110 LYS A C 1
ATOM 893 O O . LYS A 1 110 ? -3.062 3.154 -13.023 1 92.75 110 LYS A O 1
ATOM 898 N N . GLY A 1 111 ? -5.113 2.295 -12.734 1 92.44 111 GLY A N 1
ATOM 899 C CA . GLY A 1 111 ? -5.602 2.727 -14.039 1 92.44 111 GLY A CA 1
ATOM 900 C C . GLY A 1 111 ? -7.055 3.15 -14.016 1 92.44 111 GLY A C 1
ATOM 901 O O . GLY A 1 111 ? -7.738 3.008 -13 1 92.44 111 GLY A O 1
ATOM 902 N N . LYS A 1 112 ? -7.543 3.613 -15.172 1 89.69 112 LYS A N 1
ATOM 903 C CA . LYS A 1 112 ? -8.906 4.125 -15.281 1 89.69 112 LYS A CA 1
ATOM 904 C C . LYS A 1 112 ? -9.898 2.992 -15.516 1 89.69 112 LYS A C 1
ATOM 906 O O . LYS A 1 112 ? -11.094 3.145 -15.258 1 89.69 112 LYS A O 1
ATOM 911 N N . SER A 1 113 ? -9.398 1.943 -16.125 1 91.81 113 SER A N 1
ATOM 912 C CA . SER A 1 113 ? -10.234 0.791 -16.453 1 91.81 113 SER A CA 1
ATOM 913 C C . SER A 1 113 ? -9.391 -0.476 -16.594 1 91.81 113 SER A C 1
ATOM 915 O O . SER A 1 113 ? -8.164 -0.412 -16.625 1 91.81 113 SER A O 1
ATOM 917 N N . LEU A 1 114 ? -10.086 -1.562 -16.625 1 93.94 114 LEU A N 1
ATOM 918 C CA . LEU A 1 114 ? -9.414 -2.834 -16.875 1 93.94 114 LEU A CA 1
ATOM 919 C C . LEU A 1 114 ? -8.633 -2.797 -18.188 1 93.94 114 LEU A C 1
ATOM 921 O O . LEU A 1 114 ? -7.504 -3.275 -18.25 1 93.94 114 LEU A O 1
ATOM 925 N N . LYS A 1 115 ? -9.273 -2.182 -19.156 1 95.81 115 LYS A N 1
ATOM 926 C CA . LYS A 1 115 ? -8.648 -2.076 -20.469 1 95.81 115 LYS A CA 1
ATOM 927 C C . LYS A 1 115 ? -7.383 -1.224 -20.406 1 95.81 115 LYS A C 1
ATOM 929 O O . LYS A 1 115 ? -6.371 -1.564 -21.016 1 95.81 115 LYS A O 1
ATOM 934 N N . ASP A 1 116 ? -7.48 -0.147 -19.672 1 96.06 116 ASP A N 1
ATOM 935 C CA . ASP A 1 116 ? -6.332 0.739 -19.5 1 96.06 116 ASP A CA 1
ATOM 936 C C . ASP A 1 116 ? -5.141 -0.008 -18.906 1 96.06 116 ASP A C 1
ATOM 938 O O . ASP A 1 116 ? -4.016 0.126 -19.391 1 96.06 116 ASP A O 1
ATOM 942 N N . ILE A 1 117 ? -5.395 -0.823 -17.953 1 97.19 117 ILE A N 1
ATOM 943 C CA . ILE A 1 117 ? -4.336 -1.573 -17.281 1 97.19 117 ILE A CA 1
ATOM 944 C C . ILE A 1 117 ? -3.803 -2.656 -18.219 1 97.19 117 ILE A C 1
ATOM 946 O O . ILE A 1 117 ? -2.592 -2.873 -18.312 1 97.19 117 ILE A O 1
ATOM 950 N N . ALA A 1 118 ? -4.707 -3.299 -18.891 1 97.31 118 ALA A N 1
ATOM 951 C CA . ALA A 1 118 ? -4.281 -4.312 -19.859 1 97.31 118 ALA A CA 1
ATOM 952 C C . ALA A 1 118 ? -3.354 -3.713 -20.906 1 97.31 118 ALA A C 1
ATOM 954 O O . ALA A 1 118 ? -2.338 -4.312 -21.266 1 97.31 118 ALA A O 1
ATOM 955 N N . PHE A 1 119 ? -3.686 -2.547 -21.359 1 97.88 119 PHE A N 1
ATOM 956 C CA . PHE A 1 119 ? -2.865 -1.862 -22.344 1 97.88 119 PHE A CA 1
ATOM 957 C C . PHE A 1 119 ? -1.511 -1.482 -21.766 1 97.88 119 PHE A C 1
ATOM 959 O O . PHE A 1 119 ? -0.479 -1.632 -22.422 1 97.88 119 PHE A O 1
ATOM 966 N N . PHE A 1 120 ? -1.54 -0.996 -20.562 1 98.31 120 PHE A N 1
ATOM 967 C CA . PHE A 1 120 ? -0.29 -0.644 -19.906 1 98.31 120 PHE A CA 1
ATOM 968 C C . PHE A 1 120 ? 0.64 -1.849 -19.828 1 98.31 120 PHE A C 1
ATOM 970 O O . PHE A 1 120 ? 1.826 -1.747 -20.141 1 98.31 120 PHE A O 1
ATOM 977 N N . VAL A 1 121 ? 0.092 -3.018 -19.422 1 98.25 121 VAL A N 1
ATOM 978 C CA . VAL A 1 121 ? 0.891 -4.23 -19.281 1 98.25 121 VAL A CA 1
ATOM 979 C C . VAL A 1 121 ? 1.431 -4.641 -20.656 1 98.25 121 VAL A C 1
ATOM 981 O O . VAL A 1 121 ? 2.623 -4.914 -20.7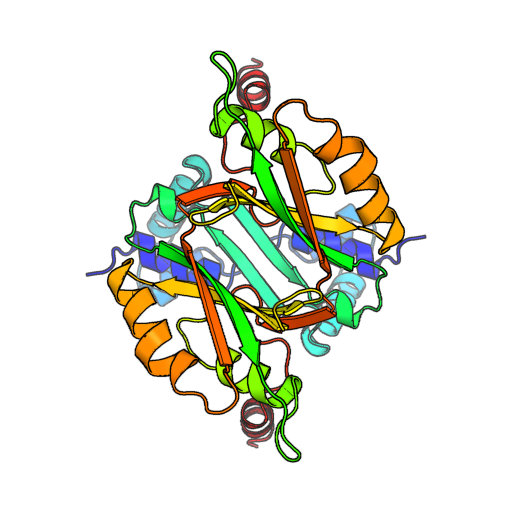97 1 98.25 121 VAL A O 1
ATOM 984 N N . ALA A 1 122 ? 0.586 -4.621 -21.641 1 97.94 122 ALA A N 1
ATOM 985 C CA . ALA A 1 122 ? 0.944 -5.09 -22.984 1 97.94 122 ALA A CA 1
ATOM 986 C C . ALA A 1 122 ? 1.956 -4.156 -23.641 1 97.94 122 ALA A C 1
ATOM 988 O O . ALA A 1 122 ? 2.902 -4.609 -24.281 1 97.94 122 ALA A O 1
ATOM 989 N N . GLU A 1 123 ? 1.828 -2.846 -23.344 1 98.12 123 GLU A N 1
ATOM 990 C CA . GLU A 1 123 ? 2.576 -1.876 -24.141 1 98.12 123 GLU A CA 1
ATOM 991 C C . GLU A 1 123 ? 3.807 -1.379 -23.391 1 98.12 123 GLU A C 1
ATOM 993 O O . GLU A 1 123 ? 4.73 -0.832 -24 1 98.12 123 GLU A O 1
ATOM 998 N N . LYS A 1 124 ? 3.805 -1.495 -22.172 1 98.25 124 LYS A N 1
ATOM 999 C CA . LYS A 1 124 ? 4.918 -0.919 -21.406 1 98.25 124 LYS A CA 1
ATOM 1000 C C . LYS A 1 124 ? 5.699 -2.002 -20.672 1 98.25 124 LYS A C 1
ATOM 1002 O O . LYS A 1 124 ? 6.875 -2.232 -20.969 1 98.25 124 LYS A O 1
ATOM 1007 N N . ILE A 1 125 ? 5.008 -2.785 -19.891 1 98.56 125 ILE A N 1
ATOM 1008 C CA . ILE A 1 125 ? 5.699 -3.779 -19.078 1 98.56 125 ILE A CA 1
ATOM 1009 C C . ILE A 1 125 ? 6.23 -4.898 -19.969 1 98.56 125 ILE A C 1
ATOM 1011 O O . ILE A 1 125 ? 7.414 -5.238 -19.906 1 98.56 125 ILE A O 1
ATOM 1015 N N . SER A 1 126 ? 5.379 -5.434 -20.812 1 97.75 126 SER A N 1
ATOM 1016 C CA . SER A 1 126 ? 5.719 -6.598 -21.625 1 97.75 126 SER A CA 1
ATOM 1017 C C . SER A 1 126 ? 6.746 -6.246 -22.703 1 97.75 126 SER A C 1
ATOM 1019 O O . SER A 1 126 ? 7.363 -7.133 -23.297 1 97.75 126 SER A O 1
ATOM 1021 N N . THR A 1 127 ? 6.93 -4.945 -22.922 1 97.5 127 THR A N 1
ATOM 1022 C CA . THR A 1 127 ? 7.867 -4.523 -23.953 1 97.5 127 THR A CA 1
ATOM 1023 C C . THR A 1 127 ? 9.273 -4.371 -23.375 1 97.5 127 THR A C 1
ATOM 1025 O O . THR A 1 127 ? 10.234 -4.18 -24.125 1 97.5 127 THR A O 1
ATOM 1028 N N . ILE A 1 128 ? 9.43 -4.477 -22.094 1 97.75 128 ILE A N 1
ATOM 1029 C CA . ILE A 1 128 ? 10.75 -4.496 -21.484 1 97.75 128 ILE A CA 1
ATOM 1030 C C . ILE A 1 128 ? 11.453 -5.805 -21.812 1 97.75 128 ILE A C 1
ATOM 1032 O O . ILE A 1 128 ? 10.953 -6.887 -21.516 1 97.75 128 ILE A O 1
ATOM 1036 N N . PRO A 1 129 ? 12.68 -5.77 -22.359 1 97.94 129 PRO A N 1
ATOM 1037 C CA . PRO A 1 129 ? 13.336 -6.973 -22.875 1 97.94 129 PRO A CA 1
ATOM 1038 C C . PRO A 1 129 ? 13.562 -8.031 -21.797 1 97.94 129 PRO A C 1
ATOM 1040 O O . PRO A 1 129 ? 13.492 -9.234 -22.078 1 97.94 129 PRO A O 1
ATOM 1043 N N . GLU A 1 130 ? 13.773 -7.609 -20.594 1 98.44 130 GLU A N 1
ATOM 1044 C CA . GLU A 1 130 ? 14.109 -8.523 -19.5 1 98.44 130 GLU A CA 1
ATOM 1045 C C . GLU A 1 130 ? 12.859 -9.211 -18.953 1 98.44 130 GLU A C 1
ATOM 1047 O O . GLU A 1 130 ? 12.961 -10.203 -18.219 1 98.44 130 GLU A O 1
ATOM 1052 N N . VAL A 1 131 ? 11.656 -8.734 -19.344 1 98.69 131 VAL A N 1
ATOM 1053 C CA . VAL A 1 131 ? 10.422 -9.305 -18.812 1 98.69 131 VAL A CA 1
ATOM 1054 C C . VAL A 1 131 ? 10.078 -10.586 -19.578 1 98.69 131 VAL A C 1
ATOM 1056 O O . VAL A 1 131 ? 9.953 -10.57 -20.812 1 98.69 131 VAL A O 1
ATOM 1059 N N . ARG A 1 132 ? 9.898 -11.641 -18.828 1 98.38 132 ARG A N 1
ATOM 1060 C CA . ARG A 1 132 ? 9.641 -12.953 -19.422 1 98.38 132 ARG A CA 1
ATOM 1061 C C . ARG A 1 132 ? 8.164 -13.312 -19.328 1 98.38 132 ARG A C 1
ATOM 1063 O O . ARG A 1 132 ? 7.617 -13.93 -20.25 1 98.38 132 ARG A O 1
ATOM 1070 N N . ASP A 1 133 ? 7.594 -13.023 -18.25 1 97.81 133 ASP A N 1
ATOM 1071 C CA . ASP A 1 133 ? 6.203 -13.391 -18 1 97.81 133 ASP A CA 1
ATOM 1072 C C . ASP A 1 133 ? 5.543 -12.398 -17.047 1 97.81 133 ASP A C 1
ATOM 1074 O O . ASP A 1 133 ? 6.207 -11.82 -16.188 1 97.81 133 ASP A O 1
ATOM 1078 N N . THR A 1 134 ? 4.305 -12.156 -17.281 1 97.75 134 THR A N 1
ATOM 1079 C CA . THR A 1 134 ? 3.494 -11.375 -16.359 1 97.75 134 THR A CA 1
ATOM 1080 C C . THR A 1 134 ? 2.172 -12.078 -16.062 1 97.75 134 THR A C 1
ATOM 1082 O O . THR A 1 134 ? 1.644 -12.797 -16.922 1 97.75 134 THR A O 1
ATOM 1085 N N . PHE A 1 135 ? 1.674 -11.938 -14.914 1 97.25 135 PHE A N 1
ATOM 1086 C CA . PHE A 1 135 ? 0.336 -12.359 -14.516 1 97.25 135 PHE A CA 1
ATOM 1087 C C . PHE A 1 135 ? -0.382 -11.25 -13.766 1 97.25 135 PHE A C 1
ATOM 1089 O O . PHE A 1 135 ? 0.109 -10.766 -12.734 1 97.25 135 PHE A O 1
ATOM 1096 N N . THR A 1 136 ? -1.558 -10.859 -14.273 1 97.81 136 THR A N 1
ATOM 1097 C CA . THR A 1 136 ? -2.268 -9.711 -13.719 1 97.81 136 THR A CA 1
ATOM 1098 C C . THR A 1 136 ? -3.443 -10.164 -12.859 1 97.81 136 THR A C 1
ATOM 1100 O O . THR A 1 136 ? -4.273 -10.961 -13.305 1 97.81 136 THR A O 1
ATOM 1103 N N . HIS A 1 137 ? -3.459 -9.703 -11.625 1 98.06 137 HIS A N 1
ATOM 1104 C CA . HIS A 1 137 ? -4.621 -9.812 -10.75 1 98.06 137 HIS A CA 1
ATOM 1105 C C . HIS A 1 137 ? -5.316 -8.469 -10.578 1 98.06 137 HIS A C 1
ATOM 1107 O O . HIS A 1 137 ? -4.715 -7.512 -10.086 1 98.06 137 HIS A O 1
ATOM 1113 N N . PHE A 1 138 ? -6.578 -8.461 -10.969 1 97.38 138 PHE A N 1
ATOM 1114 C CA . PHE A 1 138 ? -7.32 -7.234 -10.711 1 97.38 138 PHE A CA 1
ATOM 1115 C C . PHE A 1 138 ? -7.852 -7.215 -9.281 1 97.38 138 PHE A C 1
ATOM 1117 O O . PHE A 1 138 ? -8.344 -8.227 -8.781 1 97.38 138 PHE A O 1
ATOM 1124 N N . VAL A 1 139 ? -7.676 -6.09 -8.617 1 96.44 139 VAL A N 1
ATOM 1125 C CA . VAL A 1 139 ? -8.25 -5.922 -7.285 1 96.44 139 VAL A CA 1
ATOM 1126 C C . VAL A 1 139 ? -9.758 -5.676 -7.398 1 96.44 139 VAL A C 1
ATOM 1128 O O . VAL A 1 139 ? -10.188 -4.688 -8 1 96.44 139 VAL A O 1
ATOM 1131 N N . LEU A 1 140 ? -10.477 -6.512 -6.832 1 95 140 LEU A N 1
ATOM 1132 C CA . LEU A 1 140 ? -11.93 -6.449 -6.938 1 95 140 LEU A CA 1
ATOM 1133 C C . LEU A 1 140 ? -12.531 -5.707 -5.75 1 95 140 LEU A C 1
ATOM 1135 O O . LEU A 1 140 ? -13.531 -5 -5.898 1 95 140 LEU A O 1
ATOM 1139 N N . ARG A 1 141 ? -11.922 -5.918 -4.621 1 92.69 141 ARG A N 1
ATOM 1140 C CA . ARG A 1 141 ? -12.359 -5.258 -3.395 1 92.69 141 ARG A CA 1
ATOM 1141 C C . ARG A 1 141 ? -11.234 -5.199 -2.369 1 92.69 141 ARG A C 1
ATOM 1143 O O . ARG A 1 141 ? -10.484 -6.168 -2.203 1 92.69 141 ARG A O 1
ATOM 1150 N N . THR A 1 142 ? -11.156 -4.102 -1.721 1 93.94 142 THR A N 1
ATOM 1151 C CA . THR A 1 142 ? -10.188 -3.934 -0.648 1 93.94 142 THR A CA 1
ATOM 1152 C C . THR A 1 142 ? -10.875 -3.883 0.71 1 93.94 142 THR A C 1
ATOM 1154 O O . THR A 1 142 ? -11.844 -3.143 0.891 1 93.94 142 THR A O 1
ATOM 1157 N N . TYR A 1 143 ? -10.367 -4.656 1.662 1 95 143 TYR A N 1
ATOM 1158 C CA . TYR A 1 143 ? -11 -4.734 2.977 1 95 143 TYR A CA 1
ATOM 1159 C C . TYR A 1 143 ? -10.148 -4.035 4.031 1 95 143 TYR A C 1
ATOM 1161 O O . TYR A 1 143 ? -10.656 -3.619 5.074 1 95 143 TYR A O 1
ATOM 1169 N N . LYS A 1 144 ? -8.891 -4.035 3.848 1 93.38 144 LYS A N 1
ATOM 1170 C CA . LYS A 1 144 ? -7.906 -3.363 4.695 1 93.38 144 LYS A CA 1
ATOM 1171 C C . LYS A 1 144 ? -6.75 -2.812 3.865 1 93.38 144 LYS A C 1
ATOM 1173 O O . LYS A 1 144 ? -6.285 -3.465 2.928 1 93.38 144 LYS A O 1
ATOM 1178 N N . GLU A 1 145 ? -6.371 -1.664 4.203 1 90.69 145 GLU A N 1
ATOM 1179 C CA . GLU A 1 145 ? -5.262 -1.017 3.512 1 90.69 145 GLU A CA 1
ATOM 1180 C C . GLU A 1 145 ? -4.426 -0.175 4.473 1 90.69 145 GLU A C 1
ATOM 1182 O O . GLU A 1 145 ? -4.973 0.617 5.246 1 90.69 145 GLU A O 1
ATOM 1187 N N . GLU A 1 146 ? -3.145 -0.38 4.418 1 87.19 146 GLU A N 1
ATOM 1188 C CA . GLU A 1 146 ? -2.227 0.368 5.27 1 87.19 146 GLU A CA 1
ATOM 1189 C C . GLU A 1 146 ? -2.652 0.293 6.734 1 87.19 146 GLU A C 1
ATOM 1191 O O . GLU A 1 146 ? -2.674 1.309 7.434 1 87.19 146 GLU A O 1
ATOM 1196 N N . GLY A 1 147 ? -3.127 -0.853 7.129 1 88.56 147 GLY A N 1
ATOM 1197 C CA . GLY A 1 147 ? -3.465 -1.095 8.523 1 88.56 147 GLY A CA 1
ATOM 1198 C C . GLY A 1 147 ? -4.84 -0.581 8.898 1 88.56 147 GLY A C 1
ATOM 1199 O O . GLY A 1 147 ? -5.258 -0.692 10.055 1 88.56 147 GLY A O 1
ATOM 1200 N N . VAL A 1 148 ? -5.531 -0.031 7.926 1 87.12 148 VAL A N 1
ATOM 1201 C CA . VAL A 1 148 ? -6.84 0.549 8.219 1 87.12 148 VAL A CA 1
ATOM 1202 C C . VAL A 1 148 ? -7.934 -0.308 7.59 1 87.12 148 VAL A C 1
ATOM 1204 O O . VAL A 1 148 ? -7.883 -0.617 6.398 1 87.12 148 VAL A O 1
ATOM 1207 N N . ASN A 1 149 ? -8.922 -0.613 8.359 1 89.44 149 ASN A N 1
ATOM 1208 C CA . ASN A 1 149 ? -10.055 -1.371 7.836 1 89.44 149 ASN A CA 1
ATOM 1209 C C . ASN A 1 149 ? -10.953 -0.503 6.961 1 89.44 149 ASN A C 1
ATOM 1211 O O . ASN A 1 149 ? -11.219 0.655 7.289 1 89.44 149 ASN A O 1
ATOM 1215 N N . LEU A 1 150 ? -11.453 -1.062 5.93 1 88.12 150 LEU A N 1
ATOM 1216 C CA . LEU A 1 150 ? -12.336 -0.326 5.031 1 88.12 150 LEU A CA 1
ATOM 1217 C C . LEU A 1 150 ? -13.773 -0.809 5.164 1 88.12 150 LEU A C 1
ATOM 1219 O O . LEU A 1 150 ? -14.57 -0.679 4.23 1 88.12 150 LEU A O 1
ATOM 1223 N N . PHE A 1 151 ? -14.047 -1.396 6.258 1 83.69 151 PHE A N 1
ATOM 1224 C CA . PHE A 1 151 ? -15.391 -1.834 6.598 1 83.69 151 PHE A CA 1
ATOM 1225 C C . PHE A 1 151 ? -15.75 -1.44 8.023 1 83.69 151 PHE A C 1
ATOM 1227 O O . PHE A 1 151 ? -14.867 -1.134 8.828 1 83.69 151 PHE A O 1
ATOM 1234 N N . GLU A 1 152 ? -17.031 -1.064 8.203 1 74.88 152 GLU A N 1
ATOM 1235 C CA . GLU A 1 152 ? -17.469 -0.701 9.539 1 74.88 152 GLU A CA 1
ATOM 1236 C C . GLU A 1 152 ? -17.438 -1.903 10.477 1 74.88 152 GLU A C 1
ATOM 1238 O O . GLU A 1 152 ? -17.781 -3.018 10.078 1 74.88 152 GLU A O 1
ATOM 1243 N N . ASP A 1 153 ? -16.516 -1.812 11.414 1 61.56 153 ASP A N 1
ATOM 1244 C CA . ASP A 1 153 ? -16.547 -2.869 12.422 1 61.56 153 ASP A CA 1
ATOM 1245 C C . ASP A 1 153 ? -17.906 -2.9 13.133 1 61.56 153 ASP A C 1
ATOM 1247 O O . ASP A 1 153 ? -18.5 -1.854 13.391 1 61.56 153 ASP A O 1
ATOM 1251 N N . GLU A 1 154 ? -18.734 -3.855 12.945 1 53.94 154 GLU A N 1
ATOM 1252 C CA . GLU A 1 154 ? -19.875 -3.918 13.844 1 53.94 154 GLU A CA 1
ATOM 1253 C C . GLU A 1 154 ? -19.516 -3.383 15.227 1 53.94 154 GLU A C 1
ATOM 1255 O O . GLU A 1 154 ? -20.359 -2.797 15.906 1 53.94 154 GLU A O 1
ATOM 1260 N N . GLU A 1 155 ? -18.469 -3.58 15.719 1 49.28 155 GLU A N 1
ATOM 1261 C CA . GLU A 1 155 ? -18.094 -3.111 17.047 1 49.28 155 GLU A CA 1
ATOM 1262 C C . GLU A 1 155 ? -17.828 -1.607 17.047 1 49.28 155 GLU A C 1
ATOM 1264 O O . GLU A 1 155 ? -18.031 -0.941 18.062 1 49.28 155 GLU A O 1
ATOM 1269 N N . ASP A 1 156 ? -17.219 -1.116 16.156 1 47.59 156 ASP A N 1
ATOM 1270 C CA . ASP A 1 156 ? -17.031 0.332 16.109 1 47.59 156 ASP A CA 1
ATOM 1271 C C . ASP A 1 156 ? -18.375 1.055 16.047 1 47.59 156 ASP A C 1
ATOM 1273 O O . ASP A 1 156 ? -18.5 2.197 16.5 1 47.59 156 ASP A O 1
ATOM 1277 N N . ARG A 1 157 ? -19.359 0.648 15.273 1 42.44 157 ARG A N 1
ATOM 1278 C CA . ARG A 1 157 ? -20.703 1.166 15.5 1 42.44 157 ARG A CA 1
ATOM 1279 C C . ARG A 1 157 ? -21.078 1.121 16.969 1 42.44 157 ARG A C 1
ATOM 1281 O O . ARG A 1 157 ? -21.875 1.932 17.453 1 42.44 157 ARG A O 1
ATOM 1288 N N . ARG A 1 158 ? -20.812 0.049 17.609 1 42.69 158 ARG A N 1
ATOM 1289 C CA . ARG A 1 158 ? -21.266 -0.009 18.984 1 42.69 158 ARG A CA 1
ATOM 1290 C C . ARG A 1 158 ? -20.641 1.106 19.812 1 42.69 158 ARG A C 1
ATOM 1292 O O . ARG A 1 158 ? -21.25 1.578 20.781 1 42.69 158 ARG A O 1
ATOM 1299 N N . LEU A 1 159 ? -19.406 1.331 19.609 1 38.19 159 LEU A N 1
ATOM 1300 C CA . LEU A 1 159 ? -18.797 2.363 20.438 1 38.19 159 LEU A CA 1
ATOM 1301 C C . LEU A 1 159 ? -19.312 3.744 20.062 1 38.19 159 LEU A C 1
ATOM 1303 O O . LEU A 1 159 ? -19.391 4.637 20.922 1 38.19 159 LEU A O 1
ATOM 1307 N N . ALA A 1 160 ? -19.484 3.979 18.812 1 38.09 160 ALA A N 1
ATOM 1308 C CA . ALA A 1 160 ? -20.062 5.277 18.484 1 38.09 160 ALA A CA 1
ATOM 1309 C C . ALA A 1 160 ? -21.453 5.43 19.109 1 38.09 160 ALA A C 1
ATOM 1311 O O . ALA A 1 160 ? -21.953 6.547 19.266 1 38.09 160 ALA A O 1
ATOM 1312 N N . PHE A 1 161 ? -22.109 4.344 19.156 1 37.06 161 PHE A N 1
ATOM 1313 C CA . PHE A 1 161 ? -23.453 4.488 19.719 1 37.06 161 PHE A CA 1
ATOM 1314 C C . PHE A 1 161 ? -23.406 4.469 21.234 1 37.06 161 PHE A C 1
ATOM 1316 O O . PHE A 1 161 ? -24.422 4.289 21.891 1 37.06 161 PHE A O 1
ATOM 1323 N N . VAL A 1 162 ? -22.109 4.203 21.719 1 32.28 162 VAL A N 1
ATOM 1324 C CA . VAL A 1 162 ? -22.344 4.309 23.156 1 32.28 162 VAL A CA 1
ATOM 1325 C C . VAL A 1 162 ? -22.656 5.758 23.516 1 32.28 162 VAL A C 1
ATOM 1327 O O . VAL A 1 162 ? -21.828 6.648 23.312 1 32.28 162 VAL A O 1
ATOM 1330 N N . PRO A 1 163 ? -23.844 6.016 23.844 1 34.28 163 PRO A N 1
ATOM 1331 C CA . PRO A 1 163 ? -24.234 7.262 24.516 1 34.28 163 PRO A CA 1
ATOM 1332 C C . PRO A 1 163 ? -23.328 7.621 25.672 1 34.28 163 PRO A C 1
ATOM 1334 O O . PRO A 1 163 ? -22.703 6.738 26.281 1 34.28 163 PRO A O 1
ATOM 1337 N N . MET B 1 1 ? -14.898 17.953 -15.938 1 47.41 1 MET B N 1
ATOM 1338 C CA . MET B 1 1 ? -14.031 18.672 -15.008 1 47.41 1 MET B CA 1
ATOM 1339 C C . MET B 1 1 ? -13.93 17.922 -13.68 1 47.41 1 MET B C 1
ATOM 1341 O O . MET B 1 1 ? -14.922 17.391 -13.188 1 47.41 1 MET B O 1
ATOM 1345 N N . GLU B 1 2 ? -12.719 17.594 -13.242 1 66.69 2 GLU B N 1
ATOM 1346 C CA . GLU B 1 2 ? -12.578 16.969 -11.93 1 66.69 2 GLU B CA 1
ATOM 1347 C C . GLU B 1 2 ? -13.188 17.828 -10.828 1 66.69 2 GLU B C 1
ATOM 1349 O O . GLU B 1 2 ? -13 19.047 -10.812 1 66.69 2 GLU B O 1
ATOM 1354 N N . SER B 1 3 ? -14.086 17.297 -10.172 1 85.75 3 SER B N 1
ATOM 1355 C CA . SER B 1 3 ? -14.75 18.062 -9.109 1 85.75 3 SER B CA 1
ATOM 1356 C C . SER B 1 3 ? -13.742 18.625 -8.125 1 85.75 3 SER B C 1
ATOM 1358 O O . SER B 1 3 ? -12.641 18.078 -7.961 1 85.75 3 SER B O 1
ATOM 1360 N N . VAL B 1 4 ? -13.93 19.828 -7.699 1 91.19 4 VAL B N 1
ATOM 1361 C CA . VAL B 1 4 ? -13.086 20.484 -6.707 1 91.19 4 VAL B CA 1
ATOM 1362 C C . VAL B 1 4 ? -12.875 19.562 -5.512 1 91.19 4 VAL B C 1
ATOM 1364 O O . VAL B 1 4 ? -11.805 19.547 -4.91 1 91.19 4 VAL B O 1
ATOM 1367 N N . GLU B 1 5 ? -13.891 18.75 -5.227 1 91.88 5 GLU B N 1
ATOM 1368 C CA . GLU B 1 5 ? -13.797 17.797 -4.133 1 91.88 5 GLU B CA 1
ATOM 1369 C C . GLU B 1 5 ? -12.672 16.781 -4.371 1 91.88 5 GLU B C 1
ATOM 1371 O O . GLU B 1 5 ? -11.898 16.484 -3.461 1 91.88 5 GLU B O 1
ATOM 1376 N N . LEU B 1 6 ? -12.57 16.406 -5.578 1 89.88 6 LEU B N 1
ATOM 1377 C CA . LEU B 1 6 ? -11.531 15.453 -5.934 1 89.88 6 LEU B CA 1
ATOM 1378 C C . LEU B 1 6 ? -10.156 16.109 -5.879 1 89.88 6 LEU B C 1
ATOM 1380 O O . LEU B 1 6 ? -9.172 15.477 -5.492 1 89.88 6 LEU B O 1
ATOM 1384 N N . GLU B 1 7 ? -10.141 17.281 -6.289 1 93.25 7 GLU B N 1
ATOM 1385 C CA . GLU B 1 7 ? -8.875 18.016 -6.25 1 93.25 7 GLU B CA 1
ATOM 1386 C C . GLU B 1 7 ? -8.367 18.172 -4.82 1 93.25 7 GLU B C 1
ATOM 1388 O O . GLU B 1 7 ? -7.168 18.078 -4.566 1 93.25 7 GLU B O 1
ATOM 1393 N N . VAL B 1 8 ? -9.297 18.422 -3.906 1 96 8 VAL B N 1
ATOM 1394 C CA . VAL B 1 8 ? -8.938 18.516 -2.494 1 96 8 VAL B CA 1
ATOM 1395 C C . VAL B 1 8 ? -8.305 17.203 -2.031 1 96 8 VAL B C 1
ATOM 1397 O O . VAL B 1 8 ? -7.266 17.203 -1.371 1 96 8 VAL B O 1
ATOM 1400 N N . LEU B 1 9 ? -8.867 16.125 -2.463 1 93.25 9 LEU B N 1
ATOM 1401 C CA . LEU B 1 9 ? -8.375 14.805 -2.062 1 93.25 9 LEU B CA 1
ATOM 1402 C C . LEU B 1 9 ? -6.988 14.547 -2.652 1 93.25 9 LEU B C 1
ATOM 1404 O O . LEU B 1 9 ? -6.113 14 -1.975 1 93.25 9 LEU B O 1
ATOM 1408 N N . LYS B 1 10 ? -6.832 14.953 -3.854 1 91 10 LYS B N 1
ATOM 1409 C CA . LYS B 1 10 ? -5.543 14.75 -4.512 1 91 10 LYS B CA 1
ATOM 1410 C C . LYS B 1 10 ? -4.438 15.531 -3.805 1 91 10 LYS B C 1
ATOM 1412 O O . LYS B 1 10 ? -3.328 15.023 -3.633 1 91 10 LYS B O 1
ATOM 1417 N N . LEU B 1 11 ? -4.738 16.734 -3.4 1 94.94 11 LEU B N 1
ATOM 1418 C CA . LEU B 1 11 ? -3.766 17.547 -2.676 1 94.94 11 LEU B CA 1
ATOM 1419 C C . LEU B 1 11 ? -3.41 16.906 -1.34 1 94.94 11 LEU B C 1
ATOM 1421 O O . LEU B 1 11 ? -2.236 16.859 -0.962 1 94.94 11 LEU B O 1
ATOM 1425 N N . LEU B 1 12 ? -4.406 16.375 -0.669 1 95.56 12 LEU B N 1
ATOM 1426 C CA . LEU B 1 12 ? -4.172 15.742 0.623 1 95.56 12 LEU B CA 1
ATOM 1427 C C . LEU B 1 12 ? -3.393 14.438 0.457 1 95.56 12 LEU B C 1
ATOM 1429 O O . LEU B 1 12 ? -2.607 14.07 1.331 1 95.56 12 LEU B O 1
ATOM 1433 N N . GLU B 1 13 ? -3.602 13.742 -0.665 1 91.38 13 GLU B N 1
ATOM 1434 C CA . GLU B 1 13 ? -2.799 12.562 -0.954 1 91.38 13 GLU B CA 1
ATOM 1435 C C . GLU B 1 13 ? -1.34 12.93 -1.205 1 91.38 13 GLU B C 1
ATOM 1437 O O . GLU B 1 13 ? -0.433 12.172 -0.865 1 91.38 13 GLU B O 1
ATOM 1442 N N . GLU B 1 14 ? -1.228 14.109 -1.771 1 91.69 14 GLU B N 1
ATOM 1443 C CA . GLU B 1 14 ? 0.127 14.578 -2.053 1 91.69 14 GLU B CA 1
ATOM 1444 C C . GLU B 1 14 ? 0.816 15.062 -0.783 1 91.69 14 GLU B C 1
ATOM 1446 O O . GLU B 1 14 ? 2.012 14.828 -0.589 1 91.69 14 GLU B O 1
ATOM 1451 N N . ASN B 1 15 ? 0.055 15.742 -0.005 1 94.62 15 ASN B N 1
ATOM 1452 C CA . ASN B 1 15 ? 0.55 16.234 1.277 1 94.62 15 ASN B CA 1
ATOM 1453 C C . ASN B 1 15 ? -0.572 16.344 2.307 1 94.62 15 ASN B C 1
ATOM 1455 O O . ASN B 1 15 ? -1.314 17.328 2.318 1 94.62 15 ASN B O 1
ATOM 1459 N N . ALA B 1 16 ? -0.55 15.398 3.162 1 95.88 16 ALA B N 1
ATOM 1460 C CA . ALA B 1 16 ? -1.604 15.312 4.168 1 95.88 16 ALA B CA 1
ATOM 1461 C C . ALA B 1 16 ? -1.47 16.438 5.195 1 95.88 16 ALA B C 1
ATOM 1463 O O . ALA B 1 16 ? -2.391 16.688 5.973 1 95.88 16 ALA B O 1
ATOM 1464 N N . ARG B 1 17 ? -0.385 17.125 5.223 1 95.06 17 ARG B N 1
ATOM 1465 C CA . ARG B 1 17 ? -0.142 18.141 6.246 1 95.06 17 ARG B CA 1
ATOM 1466 C C . ARG B 1 17 ? -0.589 19.516 5.77 1 95.06 17 ARG B C 1
ATOM 1468 O O . ARG B 1 17 ? -0.521 20.484 6.523 1 95.06 17 ARG B O 1
ATOM 1475 N N . MET B 1 18 ? -1.035 19.609 4.516 1 95.75 18 MET B N 1
ATOM 1476 C CA . MET B 1 18 ? -1.544 20.891 4.043 1 95.75 18 MET B CA 1
ATOM 1477 C C . MET B 1 18 ? -2.727 21.359 4.891 1 95.75 18 MET B C 1
ATOM 1479 O O . MET B 1 18 ? -3.637 20.578 5.172 1 95.75 18 MET B O 1
ATOM 1483 N N . SER B 1 19 ? -2.658 22.609 5.273 1 95.56 19 SER B N 1
ATOM 1484 C CA . SER B 1 19 ? -3.781 23.172 6.016 1 95.56 19 SER B CA 1
ATOM 1485 C C . SER B 1 19 ? -4.957 23.469 5.094 1 95.56 19 SER B C 1
ATOM 1487 O O . SER B 1 19 ? -4.793 23.547 3.877 1 95.56 19 SER B O 1
ATOM 1489 N N . GLU B 1 20 ? -6.105 23.625 5.746 1 97.06 20 GLU B N 1
ATOM 1490 C CA . GLU B 1 20 ? -7.277 24.016 4.969 1 97.06 20 GLU B CA 1
ATOM 1491 C C . GLU B 1 20 ? -7.051 25.344 4.266 1 97.06 20 GLU B C 1
ATOM 1493 O O . GLU B 1 20 ? -7.512 25.547 3.141 1 97.06 20 GLU B O 1
ATOM 1498 N N . GLU B 1 21 ? -6.32 26.25 4.938 1 97.75 21 GLU B N 1
ATOM 1499 C CA . GLU B 1 21 ? -6.016 27.562 4.363 1 97.75 21 GLU B CA 1
ATOM 1500 C C . GLU B 1 21 ? -5.129 27.422 3.127 1 97.75 21 GLU B C 1
ATOM 1502 O O . GLU B 1 21 ? -5.367 28.078 2.115 1 97.75 21 GLU B O 1
ATOM 1507 N N . GLU B 1 22 ? -4.125 26.625 3.166 1 97.62 22 GLU B N 1
ATOM 1508 C CA . GLU B 1 22 ? -3.227 26.406 2.037 1 97.62 22 GLU B CA 1
ATOM 1509 C C . GLU B 1 22 ? -3.975 25.797 0.849 1 97.62 22 GLU B C 1
ATOM 1511 O O . GLU B 1 22 ? -3.789 26.234 -0.29 1 97.62 22 GLU B O 1
ATOM 1516 N N . ILE B 1 23 ? -4.797 24.766 1.123 1 98 23 ILE B N 1
ATOM 1517 C CA . ILE B 1 23 ? -5.566 24.109 0.07 1 98 23 ILE B CA 1
ATOM 1518 C C . ILE B 1 23 ? -6.508 25.125 -0.585 1 98 23 ILE B C 1
ATOM 1520 O O . ILE B 1 23 ? -6.633 25.156 -1.812 1 98 23 ILE B O 1
ATOM 1524 N N . ALA B 1 24 ? -7.129 25.938 0.26 1 97.88 24 ALA B N 1
ATOM 1525 C CA . ALA B 1 24 ? -8.0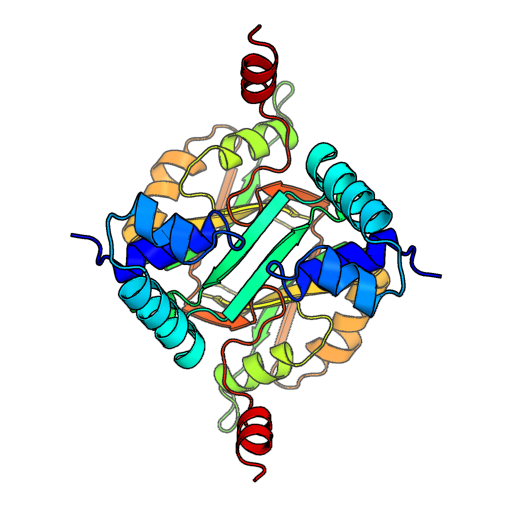23 26.984 -0.233 1 97.88 24 ALA B CA 1
ATOM 1526 C C . ALA B 1 24 ? -7.297 27.938 -1.183 1 97.88 24 ALA B C 1
ATOM 1528 O O . ALA B 1 24 ? -7.832 28.297 -2.232 1 97.88 24 ALA B O 1
ATOM 1529 N N . GLU B 1 25 ? -6.117 28.312 -0.821 1 98 25 GLU B N 1
ATOM 1530 C CA . GLU B 1 25 ? -5.312 29.219 -1.642 1 98 25 GLU B CA 1
ATOM 1531 C C . GLU B 1 25 ? -4.957 28.578 -2.979 1 98 25 GLU B C 1
ATOM 1533 O O . GLU B 1 25 ? -5.102 29.203 -4.031 1 98 25 GLU B O 1
ATOM 1538 N N . VAL B 1 26 ? -4.531 27.344 -2.975 1 96.75 26 VAL B N 1
ATOM 1539 C CA . VAL B 1 26 ? -4.094 26.641 -4.172 1 96.75 26 VAL B CA 1
ATOM 1540 C C . VAL B 1 26 ? -5.27 26.469 -5.133 1 96.75 26 VAL B C 1
ATOM 1542 O O . VAL B 1 26 ? -5.109 26.609 -6.348 1 96.75 26 VAL B O 1
ATOM 1545 N N . LEU B 1 27 ? -6.473 26.188 -4.594 1 97.12 27 LEU B N 1
ATOM 1546 C CA . LEU B 1 27 ? -7.617 25.844 -5.434 1 97.12 27 LEU B CA 1
ATOM 1547 C C . LEU B 1 27 ? -8.516 27.062 -5.641 1 97.12 27 LEU B C 1
ATOM 1549 O O . LEU B 1 27 ? -9.539 26.984 -6.32 1 97.12 27 LEU B O 1
ATOM 1553 N N . ALA B 1 28 ? -8.078 28.188 -5.086 1 97.06 28 ALA B N 1
ATOM 1554 C CA . ALA B 1 28 ? -8.867 29.406 -5.176 1 97.06 28 ALA B CA 1
ATOM 1555 C C . ALA B 1 28 ? -10.297 29.172 -4.699 1 97.06 28 ALA B C 1
ATOM 1557 O O . ALA B 1 28 ? -11.258 29.5 -5.41 1 97.06 28 ALA B O 1
ATOM 1558 N N . LEU B 1 29 ? -10.383 28.625 -3.496 1 96.94 29 LEU B N 1
ATOM 1559 C CA . LEU B 1 29 ? -11.664 28.359 -2.844 1 96.94 29 LEU B CA 1
ATOM 1560 C C . LEU B 1 29 ? -11.734 29.047 -1.488 1 96.94 29 LEU B C 1
ATOM 1562 O O . LEU B 1 29 ? -10.703 29.344 -0.881 1 96.94 29 LEU B O 1
ATOM 1566 N N . PRO B 1 30 ? -13.031 29.312 -1.095 1 97.56 30 PRO B N 1
ATOM 1567 C CA . PRO B 1 30 ? -13.164 29.719 0.306 1 97.56 30 PRO B CA 1
ATOM 1568 C C . PRO B 1 30 ? -12.711 28.625 1.282 1 97.56 30 PRO B C 1
ATOM 1570 O O . PRO B 1 30 ? -12.977 27.453 1.062 1 97.56 30 PRO B O 1
ATOM 1573 N N . VAL B 1 31 ? -12.016 29.094 2.355 1 98 31 VAL B N 1
ATOM 1574 C CA . VAL B 1 31 ? -11.469 28.156 3.336 1 98 31 VAL B CA 1
ATOM 1575 C C . VAL B 1 31 ? -12.602 27.328 3.939 1 98 31 VAL B C 1
ATOM 1577 O O . VAL B 1 31 ? -12.438 26.125 4.18 1 98 31 VAL B O 1
ATOM 1580 N N . ASP B 1 32 ? -13.742 27.906 4.109 1 98.06 32 ASP B N 1
ATOM 1581 C CA . ASP B 1 32 ? -14.867 27.219 4.711 1 98.06 32 ASP B CA 1
ATOM 1582 C C . ASP B 1 32 ? -15.359 26.078 3.809 1 98.06 32 ASP B C 1
ATOM 1584 O O . ASP B 1 32 ? -15.789 25.031 4.293 1 98.06 32 ASP B O 1
ATOM 1588 N N . ARG B 1 33 ? -15.32 26.328 2.574 1 97.56 33 ARG B N 1
ATOM 1589 C CA . ARG B 1 33 ? -15.711 25.297 1.626 1 97.56 33 ARG B CA 1
ATOM 1590 C C . ARG B 1 33 ? -14.758 24.109 1.701 1 97.56 33 ARG B C 1
ATOM 1592 O O . ARG B 1 33 ? -15.188 22.953 1.686 1 97.56 33 ARG B O 1
ATOM 1599 N N . VAL B 1 34 ? -13.469 24.359 1.784 1 97.94 34 VAL B N 1
ATOM 1600 C CA . VAL B 1 34 ? -12.461 23.312 1.903 1 97.94 34 VAL B CA 1
ATOM 1601 C C . VAL B 1 34 ? -12.703 22.516 3.184 1 97.94 34 VAL B C 1
ATOM 1603 O O . VAL B 1 34 ? -12.688 21.281 3.166 1 97.94 34 VAL B O 1
ATOM 1606 N N . LYS B 1 35 ? -12.977 23.219 4.262 1 97.75 35 LYS B N 1
ATOM 1607 C CA . LYS B 1 35 ? -13.258 22.562 5.539 1 97.75 35 LYS B CA 1
ATOM 1608 C C . LYS B 1 35 ? -14.453 21.625 5.426 1 97.75 35 LYS B C 1
ATOM 1610 O O . LYS B 1 35 ? -14.422 20.5 5.926 1 97.75 35 LYS B O 1
ATOM 1615 N N . GLU B 1 36 ? -15.422 22.094 4.781 1 97.5 36 GLU B N 1
ATOM 1616 C CA . GLU B 1 36 ? -16.641 21.297 4.602 1 97.5 36 GLU B CA 1
ATOM 1617 C C . GLU B 1 36 ? -16.359 20.047 3.785 1 97.5 36 GLU B C 1
ATOM 1619 O O . GLU B 1 36 ? -16.859 18.969 4.109 1 97.5 36 GLU B O 1
ATOM 1624 N N . ILE B 1 37 ? -15.617 20.234 2.756 1 96.62 37 ILE B N 1
ATOM 1625 C CA . ILE B 1 37 ? -15.297 19.125 1.87 1 96.62 37 ILE B CA 1
ATOM 1626 C C . ILE B 1 37 ? -14.508 18.062 2.639 1 96.62 37 ILE B C 1
ATOM 1628 O O . ILE B 1 37 ? -14.836 16.875 2.592 1 96.62 37 ILE B O 1
ATOM 1632 N N . ILE B 1 38 ? -13.508 18.469 3.369 1 96.94 38 ILE B N 1
ATOM 1633 C CA . ILE B 1 38 ? -12.648 17.547 4.109 1 96.94 38 ILE B CA 1
ATOM 1634 C C . ILE B 1 38 ? -13.469 16.828 5.184 1 96.94 38 ILE B C 1
ATOM 1636 O O . ILE B 1 38 ? -13.398 15.609 5.309 1 96.94 38 ILE B O 1
ATOM 1640 N N . LYS B 1 39 ? -14.242 17.625 5.871 1 96.88 39 LYS B N 1
ATOM 1641 C CA . LYS B 1 39 ? -15.07 17.047 6.926 1 96.88 39 LYS B CA 1
ATOM 1642 C C . LYS B 1 39 ? -16.031 16 6.355 1 96.88 39 LYS B C 1
ATOM 1644 O O . LYS B 1 39 ? -16.203 14.93 6.934 1 96.88 39 LYS B O 1
ATOM 1649 N N . LYS B 1 40 ? -16.625 16.328 5.32 1 96 40 LYS B N 1
ATOM 1650 C CA . LYS B 1 40 ? -17.547 15.398 4.668 1 96 40 LYS B CA 1
ATOM 1651 C C . LYS B 1 40 ? -16.844 14.094 4.305 1 96 40 LYS B C 1
ATOM 1653 O O . LYS B 1 40 ? -17.375 13.008 4.562 1 96 40 LYS B O 1
ATOM 1658 N N . PHE B 1 41 ? -15.641 14.18 3.703 1 94.62 41 PHE B N 1
ATOM 1659 C CA . PHE B 1 41 ? -14.906 12.992 3.277 1 94.62 41 PHE B CA 1
ATOM 1660 C C . PHE B 1 41 ? -14.453 12.18 4.48 1 94.62 41 PHE B C 1
ATOM 1662 O O . PHE B 1 41 ? -14.414 10.945 4.422 1 94.62 41 PHE B O 1
ATOM 1669 N N . GLU B 1 42 ? -14.125 12.844 5.551 1 94.12 42 GLU B N 1
ATOM 1670 C CA . GLU B 1 42 ? -13.773 12.141 6.781 1 94.12 42 GLU B CA 1
ATOM 1671 C C . GLU B 1 42 ? -14.984 11.43 7.379 1 94.12 42 GLU B C 1
ATOM 1673 O O . GLU B 1 42 ? -14.914 10.242 7.715 1 94.12 42 GLU B O 1
ATOM 1678 N N . ASP B 1 43 ? -16.125 12.141 7.398 1 93.25 43 ASP B N 1
ATOM 1679 C CA . ASP B 1 43 ? -17.344 11.594 7.973 1 93.25 43 ASP B CA 1
ATOM 1680 C C . ASP B 1 43 ? -17.859 10.414 7.148 1 93.25 43 ASP B C 1
ATOM 1682 O O . ASP B 1 43 ? -18.375 9.438 7.703 1 93.25 43 ASP B O 1
ATOM 1686 N N . ASP B 1 44 ? -17.672 10.57 5.871 1 90 44 ASP B N 1
ATOM 1687 C CA . ASP B 1 44 ? -18.172 9.547 4.957 1 90 44 ASP B CA 1
ATOM 1688 C C . ASP B 1 44 ? -17.203 8.367 4.875 1 90 44 ASP B C 1
ATOM 1690 O O . ASP B 1 44 ? -17.5 7.367 4.215 1 90 44 ASP B O 1
ATOM 1694 N N . GLY B 1 45 ? -16.047 8.477 5.496 1 88.5 45 GLY B N 1
ATOM 1695 C CA . GLY B 1 45 ? -15.07 7.398 5.465 1 88.5 45 GLY B CA 1
ATOM 1696 C C . GLY B 1 45 ? -14.297 7.324 4.16 1 88.5 45 GLY B C 1
ATOM 1697 O O . GLY B 1 45 ? -13.797 6.262 3.791 1 88.5 45 GLY B O 1
ATOM 1698 N N . VAL B 1 46 ? -14.352 8.383 3.375 1 89.25 46 VAL B N 1
ATOM 1699 C CA . VAL B 1 46 ? -13.539 8.484 2.166 1 89.25 46 VAL B CA 1
ATOM 1700 C C . VAL B 1 46 ? -12.078 8.711 2.543 1 89.25 46 VAL B C 1
ATOM 1702 O O . VAL B 1 46 ? -11.18 8.07 1.993 1 89.25 46 VAL B O 1
ATOM 1705 N N . ILE B 1 47 ? -11.906 9.688 3.393 1 92.56 47 ILE B N 1
ATOM 1706 C CA . ILE B 1 47 ? -10.586 9.812 4.008 1 92.56 47 ILE B CA 1
ATOM 1707 C C . ILE B 1 47 ? -10.492 8.867 5.207 1 92.56 47 ILE B C 1
ATOM 1709 O O . ILE B 1 47 ? -11.203 9.047 6.199 1 92.56 47 ILE B O 1
ATOM 1713 N N . LEU B 1 48 ? -9.609 7.988 5.141 1 88.81 48 LEU B N 1
ATOM 1714 C CA . LEU B 1 48 ? -9.508 6.953 6.164 1 88.81 48 LEU B CA 1
ATOM 1715 C C . LEU B 1 48 ? -8.508 7.348 7.242 1 88.81 48 LEU B C 1
ATOM 1717 O O . LEU B 1 48 ? -8.703 7.043 8.422 1 88.81 48 LEU B O 1
ATOM 1721 N N . LYS B 1 49 ? -7.434 7.922 6.785 1 91.88 49 LYS B N 1
ATOM 1722 C CA . LYS B 1 49 ? -6.34 8.234 7.703 1 91.88 49 LYS B CA 1
ATOM 1723 C C . LYS B 1 49 ? -5.336 9.188 7.059 1 91.88 49 LYS B C 1
ATOM 1725 O O . LYS B 1 49 ? -5.234 9.25 5.832 1 91.88 49 LYS B O 1
ATOM 1730 N N . TYR B 1 50 ? -4.766 10.016 7.875 1 95.25 50 TYR B N 1
ATOM 1731 C CA . TYR B 1 50 ? -3.576 10.766 7.496 1 95.25 50 TYR B CA 1
ATOM 1732 C C . TYR B 1 50 ? -2.312 10.094 8.016 1 95.25 50 TYR B C 1
ATOM 1734 O O . TYR B 1 50 ? -2.092 10.016 9.227 1 95.25 50 TYR B O 1
ATOM 1742 N N . LYS B 1 51 ? -1.514 9.68 7.102 1 93.44 51 LYS B N 1
ATOM 1743 C CA . LYS B 1 51 ? -0.441 8.773 7.504 1 93.44 51 LYS B CA 1
ATOM 1744 C C . LYS B 1 51 ? 0.9 9.227 6.93 1 93.44 51 LYS B C 1
ATOM 1746 O O . LYS B 1 51 ? 0.977 9.656 5.777 1 93.44 51 LYS B O 1
ATOM 1751 N N . ALA B 1 52 ? 1.885 9.148 7.746 1 93.94 52 ALA B N 1
ATOM 1752 C CA . ALA B 1 52 ? 3.236 9.258 7.203 1 93.94 52 ALA B CA 1
ATOM 1753 C C . ALA B 1 52 ? 3.682 7.941 6.57 1 93.94 52 ALA B C 1
ATOM 1755 O O . ALA B 1 52 ? 3.516 6.875 7.164 1 93.94 52 ALA B O 1
ATOM 1756 N N . ILE B 1 53 ? 4.09 8 5.375 1 88.69 53 ILE B N 1
ATOM 1757 C CA . ILE B 1 53 ? 4.695 6.848 4.715 1 88.69 53 ILE B CA 1
ATOM 1758 C C . ILE B 1 53 ? 6.176 6.758 5.09 1 88.69 53 ILE B C 1
ATOM 1760 O O . ILE B 1 53 ? 6.945 7.684 4.82 1 88.69 53 ILE B O 1
ATOM 1764 N N . VAL B 1 54 ? 6.52 5.656 5.75 1 87.56 54 VAL B N 1
ATOM 1765 C CA . VAL B 1 54 ? 7.848 5.516 6.332 1 87.56 54 VAL B CA 1
ATOM 1766 C C . VAL B 1 54 ? 8.602 4.383 5.633 1 87.56 54 VAL B C 1
ATOM 1768 O O . VAL B 1 54 ? 8.031 3.324 5.363 1 87.56 54 VAL B O 1
ATOM 1771 N N . ASP B 1 55 ? 9.875 4.656 5.254 1 83.5 55 ASP B N 1
ATOM 1772 C CA . ASP B 1 55 ? 10.781 3.615 4.781 1 83.5 55 ASP B CA 1
ATOM 1773 C C . ASP B 1 55 ? 11.453 2.902 5.953 1 83.5 55 ASP B C 1
ATOM 1775 O O . ASP B 1 55 ? 12.547 3.279 6.371 1 83.5 55 ASP B O 1
ATOM 1779 N N . TRP B 1 56 ? 10.852 1.868 6.395 1 78.81 56 TRP B N 1
ATOM 1780 C CA . TRP B 1 56 ? 11.32 1.172 7.59 1 78.81 56 TRP B CA 1
ATOM 1781 C C . TRP B 1 56 ? 12.602 0.402 7.309 1 78.81 56 TRP B C 1
ATOM 1783 O O . TRP B 1 56 ? 13.367 0.095 8.227 1 78.81 56 TRP B O 1
ATOM 1793 N N . GLU B 1 57 ? 12.82 0.025 6.074 1 76.44 57 GLU B N 1
ATOM 1794 C CA . GLU B 1 57 ? 14.047 -0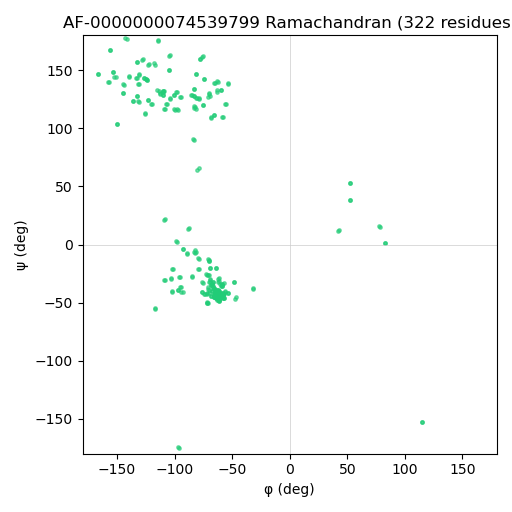.677 5.707 1 76.44 57 GLU B CA 1
ATOM 1795 C C . GLU B 1 57 ? 15.281 0.159 6.035 1 76.44 57 GLU B C 1
ATOM 1797 O O . GLU B 1 57 ? 16.328 -0.384 6.414 1 76.44 57 GLU B O 1
ATOM 1802 N N . LYS B 1 58 ? 15.125 1.43 5.906 1 80.19 58 LYS B N 1
ATOM 1803 C CA . LYS B 1 58 ? 16.234 2.336 6.168 1 80.19 58 LYS B CA 1
ATOM 1804 C C . LYS B 1 58 ? 16.578 2.371 7.656 1 80.19 58 LYS B C 1
ATOM 1806 O O . LYS B 1 58 ? 17.688 2.729 8.039 1 80.19 58 LYS B O 1
ATOM 1811 N N . LEU B 1 59 ? 15.633 2.168 8.492 1 78.06 59 LEU B N 1
ATOM 1812 C CA . LEU B 1 59 ? 15.867 2.227 9.93 1 78.06 59 LEU B CA 1
ATOM 1813 C C . LEU B 1 59 ? 16.312 0.871 10.469 1 78.06 59 LEU B C 1
ATOM 1815 O O . LEU B 1 59 ? 16.547 0.719 11.672 1 78.06 59 LEU B O 1
ATOM 1819 N N . GLN B 1 60 ? 16.656 0.049 9.695 1 67.19 60 GLN B N 1
ATOM 1820 C CA . GLN B 1 60 ? 17.062 -1.293 10.094 1 67.19 60 GLN B CA 1
ATOM 1821 C C . GLN B 1 60 ? 16.141 -1.857 11.164 1 67.19 60 GLN B C 1
ATOM 1823 O O . GLN B 1 60 ? 16.609 -2.49 12.117 1 67.19 60 GLN B O 1
ATOM 1828 N N . GLU B 1 61 ? 15.047 -1.095 11.297 1 63.16 61 GLU B N 1
ATOM 1829 C CA . GLU B 1 61 ? 14.086 -1.712 12.203 1 63.16 61 GLU B CA 1
ATOM 1830 C C . GLU B 1 61 ? 13.586 -3.045 11.648 1 63.16 61 GLU B C 1
ATOM 1832 O O . GLU B 1 61 ? 13.445 -3.209 10.438 1 63.16 61 GLU B O 1
ATOM 1837 N N . ASP B 1 62 ? 13.641 -3.936 12.516 1 68.81 62 ASP B N 1
ATOM 1838 C CA . ASP B 1 62 ? 13.586 -5.332 12.094 1 68.81 62 ASP B CA 1
ATOM 1839 C C . ASP B 1 62 ? 12.156 -5.762 11.789 1 68.81 62 ASP B C 1
ATOM 1841 O O . ASP B 1 62 ? 11.469 -6.309 12.656 1 68.81 62 ASP B O 1
ATOM 1845 N N . PHE B 1 63 ? 11.516 -5.125 10.664 1 84.38 63 PHE B N 1
ATOM 1846 C CA . PHE B 1 63 ? 10.312 -5.82 10.227 1 84.38 63 PHE B CA 1
ATOM 1847 C C . PHE B 1 63 ? 10.477 -6.344 8.805 1 84.38 63 PHE B C 1
ATOM 1849 O O . PHE B 1 63 ? 11.336 -5.871 8.062 1 84.38 63 PHE B O 1
ATOM 1856 N N . VAL B 1 64 ? 9.758 -7.312 8.578 1 89.81 64 VAL B N 1
ATOM 1857 C CA . VAL B 1 64 ? 9.695 -7.891 7.242 1 89.81 64 VAL B CA 1
ATOM 1858 C C . VAL B 1 64 ? 8.242 -7.926 6.77 1 89.81 64 VAL B C 1
ATOM 1860 O O . VAL B 1 64 ? 7.316 -8.023 7.582 1 89.81 64 VAL B O 1
ATOM 1863 N N . TYR B 1 65 ? 8.047 -7.68 5.5 1 94.19 65 TYR B N 1
ATOM 1864 C CA . TYR B 1 65 ? 6.727 -7.793 4.887 1 94.19 65 TYR B CA 1
ATOM 1865 C C . TYR B 1 65 ? 6.625 -9.055 4.039 1 94.19 65 TYR B C 1
ATOM 1867 O O . TYR B 1 65 ? 7.625 -9.523 3.484 1 94.19 65 TYR B O 1
ATOM 1875 N N . ALA B 1 66 ? 5.43 -9.539 3.984 1 97.94 66 ALA B N 1
ATOM 1876 C CA . ALA B 1 66 ? 5.129 -10.656 3.096 1 97.94 66 ALA B CA 1
ATOM 1877 C C . ALA B 1 66 ? 3.775 -10.469 2.418 1 97.94 66 ALA B C 1
ATOM 1879 O O . ALA B 1 66 ? 2.867 -9.859 2.988 1 97.94 66 ALA B O 1
ATOM 1880 N N . LEU B 1 67 ? 3.707 -10.906 1.203 1 98.5 67 LEU B N 1
ATOM 1881 C CA . LEU B 1 67 ? 2.473 -11.008 0.431 1 98.5 67 LEU B CA 1
ATOM 1882 C C . LEU B 1 67 ? 1.958 -12.445 0.416 1 98.5 67 LEU B C 1
ATOM 1884 O O . LEU B 1 67 ? 2.604 -13.336 -0.143 1 98.5 67 LEU B O 1
ATOM 1888 N N . ILE B 1 68 ? 0.828 -12.617 0.972 1 98.62 68 ILE B N 1
ATOM 1889 C CA . ILE B 1 68 ? 0.267 -13.961 1.064 1 98.62 68 ILE B CA 1
ATOM 1890 C C . ILE B 1 68 ? -0.924 -14.094 0.117 1 98.62 68 ILE B C 1
ATOM 1892 O O . ILE B 1 68 ? -1.922 -13.383 0.265 1 98.62 68 ILE B O 1
ATOM 1896 N N . ASN B 1 69 ? -0.802 -14.977 -0.864 1 98.5 69 ASN B N 1
ATOM 1897 C CA . ASN B 1 69 ? -1.94 -15.375 -1.687 1 98.5 69 ASN B CA 1
ATOM 1898 C C . ASN B 1 69 ? -2.766 -16.469 -1.013 1 98.5 69 ASN B C 1
ATOM 1900 O O . ASN B 1 69 ? -2.227 -17.5 -0.62 1 98.5 69 ASN B O 1
ATOM 1904 N N . VAL B 1 70 ? -4.086 -16.234 -0.904 1 98.81 70 VAL B N 1
ATOM 1905 C CA . VAL B 1 70 ? -4.938 -17.141 -0.151 1 98.81 70 VAL B CA 1
ATOM 1906 C C . VAL B 1 70 ? -6.066 -17.656 -1.044 1 98.81 70 VAL B C 1
ATOM 1908 O O . VAL B 1 70 ? -6.777 -16.859 -1.669 1 98.81 70 VAL B O 1
ATOM 1911 N N . LYS B 1 71 ? -6.188 -18.938 -1.17 1 98.75 71 LYS B N 1
ATOM 1912 C CA . LYS B 1 71 ? -7.32 -19.594 -1.818 1 98.75 71 LYS B CA 1
ATOM 1913 C C . LYS B 1 71 ? -8.336 -20.078 -0.789 1 98.75 71 LYS B C 1
ATOM 1915 O O . LYS B 1 71 ? -7.965 -20.688 0.219 1 98.75 71 LYS B O 1
ATOM 1920 N N . VAL B 1 72 ? -9.617 -19.75 -1.049 1 98.69 72 VAL B N 1
ATOM 1921 C CA . VAL B 1 72 ? -10.609 -20.125 -0.047 1 98.69 72 VAL B CA 1
ATOM 1922 C C . VAL B 1 72 ? -11.75 -20.891 -0.709 1 98.69 72 VAL B C 1
ATOM 1924 O O . VAL B 1 72 ? -11.898 -20.859 -1.933 1 98.69 72 VAL B O 1
ATOM 1927 N N . SER B 1 73 ? -12.469 -21.641 0.086 1 98.12 73 SER B N 1
ATOM 1928 C CA . SER B 1 73 ? -13.75 -22.234 -0.272 1 98.12 73 SER B CA 1
ATOM 1929 C C . SER B 1 73 ? -14.898 -21.578 0.487 1 98.12 73 SER B C 1
ATOM 1931 O O . SER B 1 73 ? -14.844 -21.438 1.711 1 98.12 73 SER B O 1
ATOM 1933 N N . LEU B 1 74 ? -15.891 -21.172 -0.291 1 97.38 74 LEU B N 1
ATOM 1934 C CA . LEU B 1 74 ? -17.047 -20.531 0.327 1 97.38 74 LEU B CA 1
ATOM 1935 C C . LEU B 1 74 ? -18.016 -21.562 0.889 1 97.38 74 LEU B C 1
ATOM 1937 O O . LEU B 1 74 ? -18.031 -22.703 0.438 1 97.38 74 LEU B O 1
ATOM 1941 N N . THR B 1 75 ? -18.625 -21.188 1.936 1 96.69 75 THR B N 1
ATOM 1942 C CA . THR B 1 75 ? -19.719 -21.984 2.488 1 96.69 75 THR B CA 1
ATOM 1943 C C . THR B 1 75 ? -21.047 -21.234 2.406 1 96.69 75 THR B C 1
ATOM 1945 O O . THR B 1 75 ? -21.078 -20.094 1.936 1 96.69 75 THR B O 1
ATOM 1948 N N . ARG B 1 76 ? -22.094 -21.906 2.797 1 95.19 76 ARG B N 1
ATOM 1949 C CA . ARG B 1 76 ? -23.391 -21.25 2.826 1 95.19 76 ARG B CA 1
ATOM 1950 C C . ARG B 1 76 ? -23.391 -20.078 3.805 1 95.19 76 ARG B C 1
ATOM 1952 O O . ARG B 1 76 ? -24.062 -19.078 3.576 1 95.19 76 ARG B O 1
ATOM 1959 N N . GLU B 1 77 ? -22.578 -20.188 4.84 1 94.56 77 GLU B N 1
ATOM 1960 C CA . GLU B 1 77 ? -22.594 -19.219 5.938 1 94.56 77 GLU B CA 1
ATOM 1961 C C . GLU B 1 77 ? -21.531 -18.141 5.73 1 94.56 77 GLU B C 1
ATOM 1963 O O . GLU B 1 77 ? -21.688 -17.016 6.215 1 94.56 77 GLU B O 1
ATOM 1968 N N . LYS B 1 78 ? -20.516 -18.5 5.055 1 95.62 78 LYS B N 1
ATOM 1969 C CA . LYS B 1 78 ? -19.375 -17.578 4.969 1 95.62 78 LYS B CA 1
ATOM 1970 C C . LYS B 1 78 ? -19 -17.312 3.516 1 95.62 78 LYS B C 1
ATOM 1972 O O . LYS B 1 78 ? -18.531 -18.203 2.812 1 95.62 78 LYS B O 1
ATOM 1977 N N . GLY B 1 79 ? -19.203 -16.109 3.107 1 97.44 79 GLY B N 1
ATOM 1978 C CA . GLY B 1 79 ? -18.75 -15.656 1.805 1 97.44 79 GLY B CA 1
ATOM 1979 C C . GLY B 1 79 ? -17.422 -14.922 1.864 1 97.44 79 GLY B C 1
ATOM 1980 O O . GLY B 1 79 ? -16.766 -14.906 2.904 1 97.44 79 GLY B O 1
ATOM 1981 N N . TYR B 1 80 ? -16.984 -14.375 0.75 1 97.81 80 TYR B N 1
ATOM 1982 C CA . TYR B 1 80 ? -15.711 -13.664 0.666 1 97.81 80 TYR B CA 1
ATOM 1983 C C . TYR B 1 80 ? -15.625 -12.57 1.726 1 97.81 80 TYR B C 1
ATOM 1985 O O . TYR B 1 80 ? -14.594 -12.414 2.381 1 97.81 80 TYR B O 1
ATOM 1993 N N . ASP B 1 81 ? -16.719 -11.898 1.886 1 96.75 81 ASP B N 1
ATOM 1994 C CA . ASP B 1 81 ? -16.734 -10.773 2.812 1 96.75 81 ASP B CA 1
ATOM 1995 C C . ASP B 1 81 ? -16.438 -11.227 4.238 1 96.75 81 ASP B C 1
ATOM 1997 O O . ASP B 1 81 ? -15.617 -10.617 4.93 1 96.75 81 ASP B O 1
ATOM 2001 N N . ASP B 1 82 ? -17.047 -12.25 4.641 1 97 82 ASP B N 1
ATOM 2002 C CA . ASP B 1 82 ? -16.859 -12.781 5.988 1 97 82 ASP B CA 1
ATOM 2003 C C . ASP B 1 82 ? -15.414 -13.195 6.223 1 97 82 ASP B C 1
ATOM 2005 O O . ASP B 1 82 ? -14.828 -12.875 7.258 1 97 82 ASP B O 1
ATOM 2009 N N . ILE B 1 83 ? -14.922 -13.891 5.309 1 98.12 83 ILE B N 1
ATOM 2010 C CA . ILE B 1 83 ? -13.57 -14.43 5.422 1 98.12 83 ILE B CA 1
ATOM 2011 C C . ILE B 1 83 ? -12.555 -13.281 5.43 1 98.12 83 ILE B C 1
ATOM 2013 O O . ILE B 1 83 ? -11.648 -13.25 6.27 1 98.12 83 ILE B O 1
ATOM 2017 N N . ALA B 1 84 ? -12.742 -12.328 4.531 1 98.19 84 ALA B N 1
ATOM 2018 C CA . ALA B 1 84 ? -11.836 -11.195 4.41 1 98.19 84 ALA B CA 1
ATOM 2019 C C . ALA B 1 84 ? -11.828 -10.359 5.688 1 98.19 84 ALA B C 1
ATOM 2021 O O . ALA B 1 84 ? -10.766 -9.945 6.164 1 98.19 84 ALA B O 1
ATOM 2022 N N . LYS B 1 85 ? -12.984 -10.125 6.234 1 97.25 85 LYS B N 1
ATOM 2023 C CA . LYS B 1 85 ? -13.094 -9.32 7.453 1 97.25 85 LYS B CA 1
ATOM 2024 C C . LYS B 1 85 ? -12.414 -10.016 8.633 1 97.25 85 LYS B C 1
ATOM 2026 O O . LYS B 1 85 ? -11.781 -9.359 9.461 1 97.25 85 LYS B O 1
ATOM 2031 N N . ARG B 1 86 ? -12.562 -11.273 8.695 1 97.25 86 ARG B N 1
ATOM 2032 C CA . ARG B 1 86 ? -11.898 -12.039 9.742 1 97.25 86 ARG B CA 1
ATOM 2033 C C . ARG B 1 86 ? -10.383 -11.906 9.641 1 97.25 86 ARG B C 1
ATOM 2035 O O . ARG B 1 86 ? -9.703 -11.664 10.641 1 97.25 86 ARG B O 1
ATOM 2042 N N . ILE B 1 87 ? -9.844 -12.094 8.445 1 98.56 87 ILE B N 1
ATOM 2043 C CA . ILE B 1 87 ? -8.406 -11.992 8.219 1 98.56 87 ILE B CA 1
ATOM 2044 C C . ILE B 1 87 ? -7.934 -10.57 8.547 1 98.56 87 ILE B C 1
ATOM 2046 O O . ILE B 1 87 ? -6.879 -10.391 9.156 1 98.56 87 ILE B O 1
ATOM 2050 N N . ALA B 1 88 ? -8.734 -9.617 8.172 1 97.81 88 ALA B N 1
ATOM 2051 C CA . ALA B 1 88 ? -8.383 -8.211 8.32 1 97.81 88 ALA B CA 1
ATOM 2052 C C . ALA B 1 88 ? -8.242 -7.836 9.797 1 97.81 88 ALA B C 1
ATOM 2054 O O . ALA B 1 88 ? -7.582 -6.852 10.133 1 97.81 88 ALA B O 1
ATOM 2055 N N . LYS B 1 89 ? -8.797 -8.57 10.688 1 96.25 89 LYS B N 1
ATOM 2056 C CA . LYS B 1 89 ? -8.836 -8.234 12.109 1 96.25 89 LYS B CA 1
ATOM 2057 C C . LYS B 1 89 ? -7.508 -8.562 12.789 1 96.25 89 LYS B C 1
ATOM 2059 O O . LYS B 1 89 ? -7.238 -8.094 13.898 1 96.25 89 LYS B O 1
ATOM 2064 N N . PHE B 1 90 ? -6.766 -9.414 12.188 1 97.44 90 PHE B N 1
ATOM 2065 C CA . PHE B 1 90 ? -5.461 -9.711 12.773 1 97.44 90 PHE B CA 1
ATOM 2066 C C . PHE B 1 90 ? -4.559 -8.484 12.719 1 97.44 90 PHE B C 1
ATOM 2068 O O . PHE B 1 90 ? -4.492 -7.797 11.695 1 97.44 90 PHE B O 1
ATOM 2075 N N . SER B 1 91 ? -3.789 -8.195 13.75 1 94.56 91 SER B N 1
ATOM 2076 C CA . SER B 1 91 ? -2.934 -7.02 13.852 1 94.56 91 SER B CA 1
ATOM 2077 C C . SER B 1 91 ? -1.739 -7.117 12.914 1 94.56 91 SER B C 1
ATOM 2079 O O . SER B 1 91 ? -1.208 -6.102 12.461 1 94.56 91 SER B O 1
ATOM 2081 N N . GLU B 1 92 ? -1.329 -8.375 12.578 1 96.31 92 GLU B N 1
ATOM 2082 C CA . GLU B 1 92 ? -0.2 -8.617 11.688 1 96.31 92 GLU B CA 1
ATOM 2083 C C . GLU B 1 92 ? -0.533 -8.203 10.258 1 96.31 92 GLU B C 1
ATOM 2085 O O . GLU B 1 92 ? 0.367 -7.973 9.445 1 96.31 92 GLU B O 1
ATOM 2090 N N . VAL B 1 93 ? -1.853 -8.117 10.008 1 97.88 93 VAL B N 1
ATOM 2091 C CA . VAL B 1 93 ? -2.309 -7.895 8.641 1 97.88 93 VAL B CA 1
ATOM 2092 C C . VAL B 1 93 ? -2.314 -6.402 8.328 1 97.88 93 VAL B C 1
ATOM 2094 O O . VAL B 1 93 ? -2.885 -5.605 9.078 1 97.88 93 VAL B O 1
ATOM 2097 N N . HIS B 1 94 ? -1.671 -6.102 7.223 1 93.69 94 HIS B N 1
ATOM 2098 C CA . HIS B 1 94 ? -1.527 -4.715 6.797 1 93.69 94 HIS B CA 1
ATOM 2099 C C . HIS B 1 94 ? -2.496 -4.379 5.668 1 93.69 94 HIS B C 1
ATOM 2101 O O . HIS B 1 94 ? -2.902 -3.227 5.512 1 93.69 94 HIS B O 1
ATOM 2107 N N . ALA B 1 95 ? -2.842 -5.34 4.879 1 96.12 95 ALA B N 1
ATOM 2108 C CA . ALA B 1 95 ? -3.818 -5.172 3.807 1 96.12 95 ALA B CA 1
ATOM 2109 C C . ALA B 1 95 ? -4.508 -6.492 3.477 1 96.12 95 ALA B C 1
ATOM 2111 O O . ALA B 1 95 ? -3.918 -7.562 3.641 1 96.12 95 ALA B O 1
ATOM 2112 N N . VAL B 1 96 ? -5.738 -6.43 3.062 1 98.5 96 VAL B N 1
ATOM 2113 C CA . VAL B 1 96 ? -6.512 -7.551 2.531 1 98.5 96 VAL B CA 1
ATOM 2114 C C . VAL B 1 96 ? -7.277 -7.105 1.289 1 98.5 96 VAL B C 1
ATOM 2116 O O . VAL B 1 96 ? -8.094 -6.18 1.352 1 98.5 96 VAL B O 1
ATOM 2119 N N . ARG B 1 97 ? -7.039 -7.797 0.211 1 97.88 97 ARG B N 1
ATOM 2120 C CA . ARG B 1 97 ? -7.691 -7.465 -1.052 1 97.88 97 ARG B CA 1
ATOM 2121 C C . ARG B 1 97 ? -8.258 -8.711 -1.717 1 97.88 97 ARG B C 1
ATOM 2123 O O . ARG B 1 97 ? -7.57 -9.727 -1.848 1 97.88 97 ARG B O 1
ATOM 2130 N N . LEU B 1 98 ? -9.555 -8.711 -2.094 1 98.25 98 LEU B N 1
ATOM 2131 C CA . LEU B 1 98 ? -10.094 -9.695 -3.023 1 98.25 98 LEU B CA 1
ATOM 2132 C C . LEU B 1 98 ? -9.562 -9.461 -4.434 1 98.25 98 LEU B C 1
ATOM 2134 O O . LEU B 1 98 ? -9.594 -8.336 -4.941 1 98.25 98 LEU B O 1
ATOM 2138 N N . VAL B 1 99 ? -9.047 -10.539 -5.07 1 98.19 99 VAL B N 1
ATOM 2139 C CA . VAL B 1 99 ? -8.383 -10.344 -6.355 1 98.19 99 VAL B CA 1
ATOM 2140 C C . VAL B 1 99 ? -8.883 -11.383 -7.355 1 98.19 99 VAL B C 1
ATOM 2142 O O . VAL B 1 99 ? -9.453 -12.406 -6.965 1 98.19 99 VAL B O 1
ATOM 2145 N N . SER B 1 100 ? -8.75 -11.07 -8.609 1 97.81 100 SER B N 1
ATOM 2146 C CA . SER B 1 100 ? -9 -12.039 -9.672 1 97.81 100 SER B CA 1
ATOM 2147 C C . SER B 1 100 ? -7.828 -13.008 -9.82 1 97.81 100 SER B C 1
ATOM 2149 O O . SER B 1 100 ? -6.723 -12.734 -9.352 1 97.81 100 SER B O 1
ATOM 2151 N N . GLY B 1 101 ? -8.062 -14.18 -10.43 1 96.38 101 GLY B N 1
ATOM 2152 C CA . GLY B 1 101 ? -6.984 -15.109 -10.719 1 96.38 101 GLY B CA 1
ATOM 2153 C C . GLY B 1 101 ? -7.098 -16.422 -9.961 1 96.38 101 GLY B C 1
ATOM 2154 O O . GLY B 1 101 ? -8.203 -16.859 -9.641 1 96.38 101 GLY B O 1
ATOM 2155 N N . GLU B 1 102 ? -5.973 -17 -9.742 1 95.31 102 GLU B N 1
ATOM 2156 C CA . GLU B 1 102 ? -5.926 -18.344 -9.164 1 95.31 102 GLU B CA 1
ATOM 2157 C C . GLU B 1 102 ? -6.211 -18.312 -7.664 1 95.31 102 GLU B C 1
ATOM 2159 O O . GLU B 1 102 ? -6.781 -19.25 -7.113 1 95.31 102 GLU B O 1
ATOM 2164 N N . TYR B 1 103 ? -5.828 -17.281 -7.023 1 97.88 103 TYR B N 1
ATOM 2165 C CA . TYR B 1 103 ? -6.102 -17.094 -5.602 1 97.88 103 TYR B CA 1
ATOM 2166 C C . TYR B 1 103 ? -7.215 -16.078 -5.387 1 97.88 103 TYR B C 1
ATOM 2168 O O . TYR B 1 103 ? -7.539 -15.305 -6.289 1 97.88 103 TYR B O 1
ATOM 2176 N N . ASP B 1 104 ? -7.766 -16.109 -4.203 1 98.75 104 ASP B N 1
ATOM 2177 C CA . ASP B 1 104 ? -8.938 -15.281 -3.922 1 98.75 104 ASP B CA 1
ATOM 2178 C C . ASP B 1 104 ? -8.531 -13.977 -3.23 1 98.75 104 ASP B C 1
ATOM 2180 O O . ASP B 1 104 ? -9.086 -12.914 -3.52 1 98.75 104 ASP B O 1
ATOM 2184 N N . PHE B 1 105 ? -7.559 -14.055 -2.311 1 98.81 105 PHE B N 1
ATOM 2185 C CA . PHE B 1 105 ? -7.141 -12.867 -1.566 1 98.81 105 PHE B CA 1
ATOM 2186 C C . PHE B 1 105 ? -5.637 -12.664 -1.679 1 98.81 105 PHE B C 1
ATOM 2188 O O . PHE B 1 105 ? -4.871 -13.633 -1.684 1 98.81 105 PHE B O 1
ATOM 2195 N N . GLN B 1 106 ? -5.242 -11.461 -1.749 1 98.81 106 GLN B N 1
ATOM 2196 C CA . GLN B 1 106 ? -3.895 -11.062 -1.351 1 98.81 106 GLN B CA 1
ATOM 2197 C C . GLN B 1 106 ? -3.893 -10.438 0.039 1 98.81 106 GLN B C 1
ATOM 2199 O O . GLN B 1 106 ? -4.66 -9.508 0.306 1 98.81 106 GLN B O 1
ATOM 2204 N N . VAL B 1 107 ? -3.055 -10.906 0.889 1 98.81 107 VAL B N 1
ATOM 2205 C CA . VAL B 1 107 ? -2.896 -10.414 2.252 1 98.81 107 VAL B CA 1
ATOM 2206 C C . VAL B 1 107 ? -1.467 -9.922 2.461 1 98.81 107 VAL B C 1
ATOM 2208 O O . VAL B 1 107 ? -0.509 -10.656 2.217 1 98.81 107 VAL B O 1
ATOM 2211 N N . VAL B 1 108 ? -1.343 -8.719 2.795 1 98.19 108 VAL B N 1
ATOM 2212 C CA . VAL B 1 108 ? -0.034 -8.172 3.146 1 98.19 108 VAL B CA 1
ATOM 2213 C C . VAL B 1 108 ? 0.16 -8.227 4.66 1 98.19 108 VAL B C 1
ATOM 2215 O O . VAL B 1 108 ? -0.676 -7.73 5.418 1 98.19 108 VAL B O 1
ATOM 2218 N N . VAL B 1 109 ? 1.24 -8.805 5.051 1 97.81 109 VAL B N 1
ATOM 2219 C CA . VAL B 1 109 ? 1.5 -9 6.473 1 97.81 109 VAL B CA 1
ATOM 2220 C C . VAL B 1 109 ? 2.842 -8.375 6.844 1 97.81 109 VAL B C 1
ATOM 2222 O O . VAL B 1 109 ? 3.795 -8.43 6.062 1 97.81 109 VAL B O 1
ATOM 2225 N N . LYS B 1 110 ? 2.844 -7.797 7.98 1 92.81 110 LYS B N 1
ATOM 2226 C CA . LYS B 1 110 ? 4.055 -7.25 8.586 1 92.81 110 LYS B CA 1
ATOM 2227 C C . LYS B 1 110 ? 4.449 -8.039 9.836 1 92.81 110 LYS B C 1
ATOM 2229 O O . LYS B 1 110 ? 3.607 -8.32 10.688 1 92.81 110 LYS B O 1
ATOM 2234 N N . GLY B 1 111 ? 5.719 -8.453 9.922 1 92.62 111 GLY B N 1
ATOM 2235 C CA . GLY B 1 111 ? 6.219 -9.195 11.07 1 92.62 111 GLY B CA 1
ATOM 2236 C C . GLY B 1 111 ? 7.641 -8.82 11.445 1 92.62 111 GLY B C 1
ATOM 2237 O O . GLY B 1 111 ? 8.289 -8.047 10.742 1 92.62 111 GLY B O 1
ATOM 2238 N N . LYS B 1 112 ? 8.133 -9.43 12.516 1 89.62 112 LYS B N 1
ATOM 2239 C CA . LYS B 1 112 ? 9.461 -9.109 13.039 1 89.62 112 LYS B CA 1
ATOM 2240 C C . LYS B 1 112 ? 10.547 -9.906 12.32 1 89.62 112 LYS B C 1
ATOM 2242 O O . LYS B 1 112 ? 11.719 -9.523 12.328 1 89.62 112 LYS B O 1
ATOM 2247 N N . SER B 1 113 ? 10.148 -11.055 11.836 1 91.75 113 SER B N 1
ATOM 2248 C CA . SER B 1 113 ? 11.078 -11.945 11.148 1 91.75 113 SER B CA 1
ATOM 2249 C C . SER B 1 113 ? 10.344 -12.883 10.188 1 91.75 113 SER B C 1
ATOM 2251 O O . SER B 1 113 ? 9.109 -12.961 10.219 1 91.75 113 SER B O 1
ATOM 2253 N N . LEU B 1 114 ? 11.102 -13.508 9.367 1 93.94 114 LEU B N 1
ATOM 2254 C CA . LEU B 1 114 ? 10.539 -14.516 8.477 1 93.94 114 LEU B CA 1
ATOM 2255 C C . LEU B 1 114 ? 9.812 -15.602 9.273 1 93.94 114 LEU B C 1
ATOM 2257 O O . LEU B 1 114 ? 8.727 -16.031 8.898 1 93.94 114 LEU B O 1
ATOM 2261 N N . LYS B 1 115 ? 10.438 -15.953 10.375 1 95.75 115 LYS B N 1
ATOM 2262 C CA . LYS B 1 115 ? 9.859 -16.984 11.234 1 95.75 115 LYS B CA 1
ATOM 2263 C C . LYS B 1 115 ? 8.531 -16.516 11.828 1 95.75 115 LYS B C 1
ATOM 2265 O O . LYS B 1 115 ? 7.57 -17.281 11.891 1 95.75 115 LYS B O 1
ATOM 2270 N N . ASP B 1 116 ? 8.531 -15.273 12.258 1 96.06 116 ASP B N 1
ATOM 2271 C CA . ASP B 1 116 ? 7.316 -14.688 12.82 1 96.06 116 ASP B CA 1
ATOM 2272 C C . ASP B 1 116 ? 6.16 -14.758 11.82 1 96.06 116 ASP B C 1
ATOM 2274 O O . ASP B 1 116 ? 5.047 -15.141 12.18 1 96.06 116 ASP B O 1
ATOM 2278 N N . ILE B 1 117 ? 6.422 -14.469 10.602 1 97.19 117 ILE B N 1
ATOM 2279 C CA . ILE B 1 117 ? 5.398 -14.469 9.562 1 97.19 117 ILE B CA 1
ATOM 2280 C C . ILE B 1 117 ? 4.984 -15.906 9.25 1 97.19 117 ILE B C 1
ATOM 2282 O O . ILE B 1 117 ? 3.795 -16.188 9.086 1 97.19 117 ILE B O 1
ATOM 2286 N N . ALA B 1 118 ? 5.961 -16.766 9.18 1 97.31 118 ALA B N 1
ATOM 2287 C CA . ALA B 1 118 ? 5.648 -18.172 8.945 1 97.31 118 ALA B CA 1
ATOM 2288 C C . ALA B 1 118 ? 4.719 -18.703 10.023 1 97.31 118 ALA B C 1
ATOM 2290 O O . ALA B 1 118 ? 3.766 -19.438 9.727 1 97.31 118 ALA B O 1
ATOM 2291 N N . PHE B 1 119 ? 4.98 -18.344 11.227 1 97.88 119 PHE B N 1
ATOM 2292 C CA . PHE B 1 119 ? 4.148 -18.781 12.344 1 97.88 119 PHE B CA 1
ATOM 2293 C C . PHE B 1 119 ? 2.75 -18.188 12.234 1 97.88 119 PHE B C 1
ATOM 2295 O O . PHE B 1 119 ? 1.756 -18.875 12.477 1 97.88 119 PHE B O 1
ATOM 2302 N N . PHE B 1 120 ? 2.697 -16.938 11.898 1 98.31 120 PHE B N 1
ATOM 2303 C CA . PHE B 1 120 ? 1.4 -16.297 11.734 1 98.31 120 PHE B CA 1
A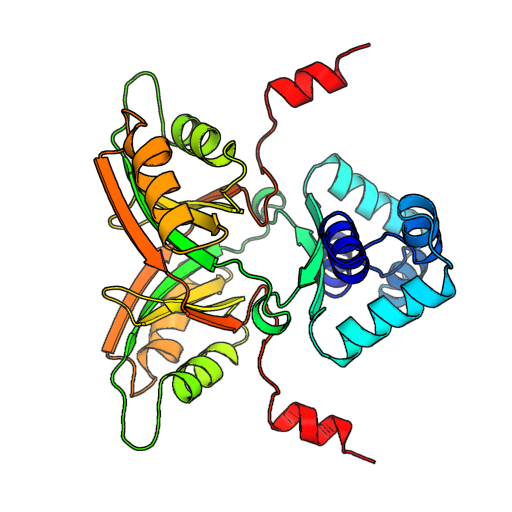TOM 2304 C C . PHE B 1 120 ? 0.56 -17.031 10.695 1 98.31 120 PHE B C 1
ATOM 2306 O O . PHE B 1 120 ? -0.619 -17.312 10.922 1 98.31 120 PHE B O 1
ATOM 2313 N N . VAL B 1 121 ? 1.18 -17.359 9.539 1 98.25 121 VAL B N 1
ATOM 2314 C CA . VAL B 1 121 ? 0.467 -18.062 8.469 1 98.25 121 VAL B CA 1
ATOM 2315 C C . VAL B 1 121 ? 0.007 -19.422 8.961 1 98.25 121 VAL B C 1
ATOM 2317 O O . VAL B 1 121 ? -1.157 -19.797 8.789 1 98.25 121 VAL B O 1
ATOM 2320 N N . ALA B 1 122 ? 0.882 -20.141 9.594 1 97.88 122 ALA B N 1
ATOM 2321 C CA . ALA B 1 122 ? 0.607 -21.516 10.023 1 97.88 122 ALA B CA 1
ATOM 2322 C C . ALA B 1 122 ? -0.445 -21.531 11.125 1 97.88 122 ALA B C 1
ATOM 2324 O O . ALA B 1 122 ? -1.336 -22.391 11.125 1 97.88 122 ALA B O 1
ATOM 2325 N N . GLU B 1 123 ? -0.427 -20.516 12 1 98.12 123 GLU B N 1
ATOM 2326 C CA . GLU B 1 123 ? -1.216 -20.609 13.227 1 98.12 123 GLU B CA 1
ATOM 2327 C C . GLU B 1 123 ? -2.508 -19.797 13.117 1 98.12 123 GLU B C 1
ATOM 2329 O O . GLU B 1 123 ? -3.447 -20.016 13.883 1 98.12 123 GLU B O 1
ATOM 2334 N N . LYS B 1 124 ? -2.535 -18.906 12.273 1 98.25 124 LYS B N 1
ATOM 2335 C CA . LYS B 1 124 ? -3.711 -18.031 12.234 1 98.25 124 LYS B CA 1
ATOM 2336 C C . LYS B 1 124 ? -4.438 -18.172 10.898 1 98.25 124 LYS B C 1
ATOM 2338 O O . LYS B 1 124 ? -5.578 -18.625 10.844 1 98.25 124 LYS B O 1
ATOM 2343 N N . ILE B 1 125 ? -3.719 -17.969 9.82 1 98.56 125 ILE B N 1
ATOM 2344 C CA . ILE B 1 125 ? -4.363 -17.969 8.516 1 98.56 125 ILE B CA 1
ATOM 2345 C C . ILE B 1 125 ? -4.773 -19.391 8.148 1 98.56 125 ILE B C 1
ATOM 2347 O O . ILE B 1 125 ? -5.93 -19.641 7.801 1 98.56 125 ILE B O 1
ATOM 2351 N N . SER B 1 126 ? -3.857 -20.328 8.266 1 97.75 126 SER 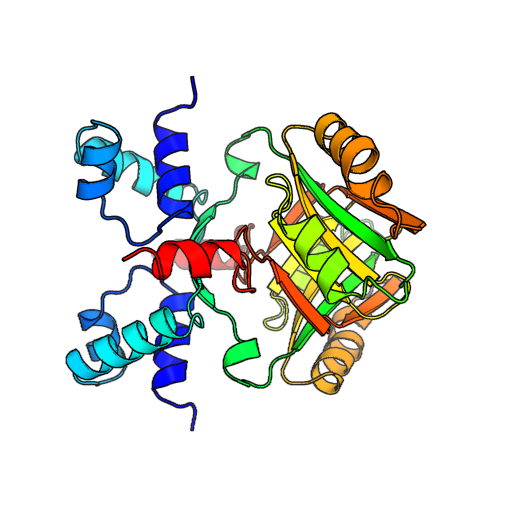B N 1
ATOM 2352 C CA . SER B 1 126 ? -4.082 -21.703 7.82 1 97.75 126 SER B CA 1
ATOM 2353 C C . SER B 1 126 ? -5.09 -22.422 8.711 1 97.75 126 SER B C 1
ATOM 2355 O O . SER B 1 126 ? -5.617 -23.469 8.344 1 97.75 126 SER B O 1
ATOM 2357 N N . THR B 1 127 ? -5.359 -21.828 9.875 1 97.44 127 THR B N 1
ATOM 2358 C CA . THR B 1 127 ? -6.293 -22.469 10.797 1 97.44 127 THR B CA 1
ATOM 2359 C C . THR B 1 127 ? -7.723 -22.016 10.516 1 97.44 127 THR B C 1
ATOM 2361 O O . THR B 1 127 ? -8.672 -22.562 11.078 1 97.44 127 THR B O 1
ATOM 2364 N N . ILE B 1 128 ? -7.918 -21.062 9.664 1 97.75 128 ILE B N 1
ATOM 2365 C CA . ILE B 1 128 ? -9.258 -20.688 9.227 1 97.75 128 ILE B CA 1
ATOM 2366 C C . ILE B 1 128 ? -9.852 -21.797 8.359 1 97.75 128 ILE B C 1
ATOM 2368 O O . ILE B 1 128 ? -9.281 -22.156 7.328 1 97.75 128 ILE B O 1
ATOM 2372 N N . PRO B 1 129 ? -11.039 -22.281 8.648 1 97.94 129 PRO B N 1
ATOM 2373 C CA . PRO B 1 129 ? -11.586 -23.469 7.984 1 97.94 129 PRO B CA 1
ATOM 2374 C C . PRO B 1 129 ? -11.773 -23.266 6.484 1 97.94 129 PRO B C 1
ATOM 2376 O O . PRO B 1 129 ? -11.609 -24.219 5.703 1 97.94 129 PRO B O 1
ATOM 2379 N N . GLU B 1 130 ? -12.07 -22.078 6.086 1 98.44 130 GLU B N 1
ATOM 2380 C CA . GLU B 1 130 ? -12.383 -21.781 4.688 1 98.44 130 GLU B CA 1
ATOM 2381 C C . GLU B 1 130 ? -11.109 -21.672 3.852 1 98.44 130 GLU B C 1
ATOM 2383 O O . GLU B 1 130 ? -11.172 -21.703 2.619 1 98.44 130 GLU B O 1
ATOM 2388 N N . VAL B 1 131 ? -9.93 -21.594 4.504 1 98.69 131 VAL B N 1
ATOM 2389 C CA . VAL B 1 131 ? -8.68 -21.422 3.773 1 98.69 131 VAL B CA 1
ATOM 2390 C C . VAL B 1 131 ? -8.211 -22.781 3.227 1 98.69 131 VAL B C 1
ATOM 2392 O O . VAL B 1 131 ? -8.039 -23.734 3.984 1 98.69 131 VAL B O 1
ATOM 2395 N N . ARG B 1 132 ? -7.984 -22.797 1.934 1 98.38 132 ARG B N 1
ATOM 2396 C CA . ARG B 1 132 ? -7.613 -24.047 1.259 1 98.38 132 ARG B CA 1
ATOM 2397 C C . ARG B 1 132 ? -6.113 -24.078 0.977 1 98.38 132 ARG B C 1
ATOM 2399 O O . ARG B 1 132 ? -5.492 -25.141 1.038 1 98.38 132 ARG B O 1
ATOM 2406 N N . ASP B 1 133 ? -5.598 -23 0.594 1 97.88 133 ASP B N 1
ATOM 2407 C CA . ASP B 1 133 ? -4.195 -22.922 0.203 1 97.88 133 ASP B CA 1
ATOM 2408 C C . ASP B 1 133 ? -3.643 -21.516 0.438 1 97.88 133 ASP B C 1
ATOM 2410 O O . ASP B 1 133 ? -4.379 -20.531 0.348 1 97.88 133 ASP B O 1
ATOM 2414 N N . THR B 1 134 ? -2.416 -21.469 0.824 1 97.81 134 THR B N 1
ATOM 2415 C CA . THR B 1 134 ? -1.702 -20.203 0.92 1 97.81 134 THR B CA 1
ATOM 2416 C C . THR B 1 134 ? -0.343 -20.297 0.231 1 97.81 134 THR B C 1
ATOM 2418 O O . THR B 1 134 ? 0.27 -21.359 0.196 1 97.81 134 THR B O 1
ATOM 2421 N N . PHE B 1 135 ? 0.094 -19.25 -0.363 1 97.25 135 PHE B N 1
ATOM 2422 C CA . PHE B 1 135 ? 1.443 -19.094 -0.891 1 97.25 135 PHE B CA 1
ATOM 2423 C C . PHE B 1 135 ? 2.049 -17.766 -0.436 1 97.25 135 PHE B C 1
ATOM 2425 O O . PHE B 1 135 ? 1.484 -16.703 -0.691 1 97.25 135 PHE B O 1
ATOM 2432 N N . THR B 1 136 ? 3.205 -17.859 0.236 1 97.81 136 THR B N 1
ATOM 2433 C CA . THR B 1 136 ? 3.807 -16.672 0.837 1 97.81 136 THR B CA 1
ATOM 2434 C C . THR B 1 136 ? 4.98 -16.188 -0.001 1 97.81 136 THR B C 1
ATOM 2436 O O . THR B 1 136 ? 5.879 -16.953 -0.337 1 97.81 136 THR B O 1
ATOM 2439 N N . HIS B 1 137 ? 4.926 -14.906 -0.368 1 98.06 137 HIS B N 1
ATOM 2440 C CA . HIS B 1 137 ? 6.062 -14.195 -0.942 1 98.06 137 HIS B CA 1
ATOM 2441 C C . HIS B 1 137 ? 6.648 -13.195 0.052 1 98.06 137 HIS B C 1
ATOM 2443 O O . HIS B 1 137 ? 5.961 -12.273 0.494 1 98.06 137 HIS B O 1
ATOM 2449 N N . PHE B 1 138 ? 7.922 -13.406 0.338 1 97.44 138 PHE B N 1
ATOM 2450 C CA . PHE B 1 138 ? 8.562 -12.406 1.187 1 97.44 138 PHE B CA 1
ATOM 2451 C C . PHE B 1 138 ? 9.039 -11.219 0.359 1 97.44 138 PHE B C 1
ATOM 2453 O O . PHE B 1 138 ? 9.586 -11.398 -0.731 1 97.44 138 PHE B O 1
ATOM 2460 N N . VAL B 1 139 ? 8.75 -10.023 0.845 1 96.5 139 VAL B N 1
ATOM 2461 C CA . VAL B 1 139 ? 9.258 -8.82 0.194 1 96.5 139 VAL B CA 1
ATOM 2462 C C . VAL B 1 139 ? 10.742 -8.648 0.512 1 96.5 139 VAL B C 1
ATOM 2464 O O . VAL B 1 139 ? 11.125 -8.5 1.676 1 96.5 139 VAL B O 1
ATOM 2467 N N . LEU B 1 140 ? 11.508 -8.648 -0.469 1 95 140 LEU B N 1
ATOM 2468 C CA . LEU B 1 140 ? 12.953 -8.586 -0.303 1 95 140 LEU B CA 1
ATOM 2469 C C . LEU B 1 140 ? 13.453 -7.148 -0.401 1 95 140 LEU B C 1
ATOM 2471 O O . LEU B 1 140 ? 14.398 -6.766 0.294 1 95 140 LEU B O 1
ATOM 2475 N N . ARG B 1 141 ? 12.82 -6.426 -1.278 1 92.69 141 ARG B N 1
ATOM 2476 C CA . ARG B 1 141 ? 13.164 -5.02 -1.476 1 92.69 141 ARG B CA 1
ATOM 2477 C C . ARG B 1 141 ? 11.992 -4.258 -2.088 1 92.69 141 ARG B C 1
ATOM 2479 O O . ARG B 1 141 ? 11.305 -4.766 -2.979 1 92.69 141 ARG B O 1
ATOM 2486 N N . THR B 1 142 ? 11.812 -3.078 -1.608 1 94 142 THR B N 1
ATOM 2487 C CA . THR B 1 142 ? 10.789 -2.199 -2.162 1 94 142 THR B CA 1
ATOM 2488 C C . THR B 1 142 ? 11.422 -1.035 -2.916 1 94 142 THR B C 1
ATOM 2490 O O . THR B 1 142 ? 12.32 -0.371 -2.4 1 94 142 THR B O 1
ATOM 2493 N N . TYR B 1 143 ? 10.945 -0.782 -4.133 1 94.94 143 TYR B N 1
ATOM 2494 C CA . TYR B 1 143 ? 11.531 0.264 -4.965 1 94.94 143 TYR B CA 1
ATOM 2495 C C . TYR B 1 143 ? 10.594 1.459 -5.078 1 94.94 143 TYR B C 1
ATOM 2497 O O . TYR B 1 143 ? 11.031 2.576 -5.359 1 94.94 143 TYR B O 1
ATOM 2505 N N . LYS B 1 144 ? 9.336 1.224 -5.016 1 93.19 144 LYS B N 1
ATOM 2506 C CA . LYS B 1 144 ? 8.273 2.227 -5.027 1 93.19 144 LYS B CA 1
ATOM 2507 C C . LYS B 1 144 ? 7.117 1.811 -4.129 1 93.19 144 LYS B C 1
ATOM 2509 O O . LYS B 1 144 ? 6.734 0.638 -4.102 1 93.19 144 LYS B O 1
ATOM 2514 N N . GLU B 1 145 ? 6.652 2.74 -3.432 1 90.69 145 GLU B N 1
ATOM 2515 C CA . GLU B 1 145 ? 5.523 2.496 -2.535 1 90.69 145 GLU B CA 1
ATOM 2516 C C . GLU B 1 145 ? 4.598 3.707 -2.475 1 90.69 145 GLU B C 1
ATOM 2518 O O . GLU B 1 145 ? 5.055 4.836 -2.289 1 90.69 145 GLU B O 1
ATOM 2523 N N . GLU B 1 146 ? 3.34 3.447 -2.652 1 86.75 146 GLU B N 1
ATOM 2524 C CA . GLU B 1 146 ? 2.34 4.508 -2.605 1 86.75 146 GLU B CA 1
ATOM 2525 C C . GLU B 1 146 ? 2.715 5.66 -3.533 1 86.75 146 GLU B C 1
ATOM 2527 O O . GLU B 1 146 ? 2.635 6.828 -3.146 1 86.75 146 GLU B O 1
ATOM 2532 N N . GLY B 1 147 ? 3.246 5.32 -4.668 1 88.12 147 GLY B N 1
ATOM 2533 C CA . GLY B 1 147 ? 3.549 6.309 -5.691 1 88.12 147 GLY B CA 1
ATOM 2534 C C . GLY B 1 147 ? 4.871 7.016 -5.465 1 88.12 147 GLY B C 1
ATOM 2535 O O . GLY B 1 147 ? 5.258 7.891 -6.242 1 88.12 147 GLY B O 1
ATOM 2536 N N . VAL B 1 148 ? 5.562 6.621 -4.41 1 86.62 148 VAL B N 1
ATOM 2537 C CA . VAL B 1 148 ? 6.812 7.297 -4.086 1 86.62 148 VAL B CA 1
ATOM 2538 C C . VAL B 1 148 ? 7.992 6.359 -4.352 1 86.62 148 VAL B C 1
ATOM 2540 O O . VAL B 1 148 ? 8.008 5.223 -3.875 1 86.62 148 VAL B O 1
ATOM 2543 N N . ASN B 1 149 ? 8.961 6.863 -5.023 1 89.25 149 ASN B N 1
ATOM 2544 C CA . ASN B 1 149 ? 10.172 6.082 -5.27 1 89.25 149 ASN B CA 1
ATOM 2545 C C . ASN B 1 149 ? 11.031 5.977 -4.016 1 89.25 149 ASN B C 1
ATOM 2547 O O . ASN B 1 149 ? 11.195 6.957 -3.281 1 89.25 149 ASN B O 1
ATOM 2551 N N . LEU B 1 150 ? 11.617 4.859 -3.82 1 88 150 LEU B N 1
ATOM 2552 C CA . LEU B 1 150 ? 12.469 4.652 -2.654 1 88 150 LEU B CA 1
ATOM 2553 C C . LEU B 1 150 ? 13.93 4.574 -3.061 1 88 150 LEU B C 1
ATOM 2555 O O . LEU B 1 150 ? 14.742 3.973 -2.352 1 88 150 LEU B O 1
ATOM 2559 N N . PHE B 1 151 ? 14.195 5.098 -4.18 1 83.44 151 PHE B N 1
ATOM 2560 C CA . PHE B 1 151 ? 15.562 5.195 -4.68 1 83.44 151 PHE B CA 1
ATOM 2561 C C . PHE B 1 151 ? 15.852 6.598 -5.207 1 83.44 151 PHE B C 1
ATOM 2563 O O . PHE B 1 151 ? 14.922 7.363 -5.48 1 83.44 151 PHE B O 1
ATOM 2570 N N . GLU B 1 152 ? 17.094 7.043 -4.965 1 74.44 152 GLU B N 1
ATOM 2571 C CA . GLU B 1 152 ? 17.484 8.359 -5.465 1 74.44 152 GLU B CA 1
ATOM 2572 C C . GLU B 1 152 ? 17.516 8.383 -6.988 1 74.44 152 GLU B C 1
ATOM 2574 O O . GLU B 1 152 ? 17.938 7.418 -7.625 1 74.44 152 GLU B O 1
ATOM 2579 N N . ASP B 1 153 ? 16.562 9.141 -7.523 1 61.34 153 ASP B N 1
ATOM 2580 C CA . ASP B 1 153 ? 16.641 9.312 -8.969 1 61.34 153 ASP B CA 1
ATOM 2581 C C . ASP B 1 153 ? 17.984 9.922 -9.375 1 61.34 153 ASP B C 1
ATOM 2583 O O . ASP B 1 153 ? 18.516 10.781 -8.672 1 61.34 153 ASP B O 1
ATOM 2587 N N . GLU B 1 154 ? 18.859 9.242 -9.992 1 53.97 154 GLU B N 1
ATOM 2588 C CA . GLU B 1 154 ? 20 9.977 -10.547 1 53.97 154 GLU B CA 1
ATOM 2589 C C . GLU B 1 154 ? 19.594 11.383 -10.969 1 53.97 154 GLU B C 1
ATOM 2591 O O . GLU B 1 154 ? 20.391 12.32 -10.891 1 53.97 154 GLU B O 1
ATOM 2596 N N . GLU B 1 155 ? 18.547 11.602 -11.469 1 49.12 155 GLU B N 1
ATOM 2597 C CA . GLU B 1 155 ? 18.141 12.93 -11.914 1 49.12 155 GLU B CA 1
ATOM 2598 C C . GLU B 1 155 ? 17.812 13.828 -10.727 1 49.12 155 GLU B C 1
ATOM 2600 O O . GLU B 1 155 ? 17.953 15.055 -10.805 1 49.12 155 GLU B O 1
ATOM 2605 N N . ASP B 1 156 ? 17.172 13.391 -9.812 1 47.44 156 ASP B N 1
ATOM 2606 C CA . ASP B 1 156 ? 16.938 14.227 -8.641 1 47.44 156 ASP B CA 1
ATOM 2607 C C . ASP B 1 156 ? 18.25 14.664 -7.992 1 47.44 156 ASP B C 1
ATOM 2609 O O . ASP B 1 156 ? 18.312 15.719 -7.352 1 47.44 156 ASP B O 1
ATOM 2613 N N . ARG B 1 157 ? 19.25 13.828 -7.828 1 42.66 157 ARG B N 1
ATOM 2614 C CA . ARG B 1 157 ? 20.562 14.359 -7.512 1 42.66 157 ARG B CA 1
ATOM 2615 C C . ARG B 1 157 ? 20.938 15.516 -8.445 1 42.66 157 ARG B C 1
ATOM 2617 O O . ARG B 1 157 ? 21.703 16.406 -8.07 1 42.66 157 ARG B O 1
ATOM 2624 N N . ARG B 1 158 ? 20.734 15.336 -9.695 1 43.22 158 ARG B N 1
ATOM 2625 C CA . ARG B 1 158 ? 21.203 16.406 -10.57 1 43.22 158 ARG B CA 1
ATOM 2626 C C . ARG B 1 158 ? 20.516 17.734 -10.227 1 43.22 158 ARG B C 1
ATOM 2628 O O . ARG B 1 158 ? 21.109 18.797 -10.414 1 43.22 158 ARG B O 1
ATOM 2635 N N . LEU B 1 159 ? 19.266 17.672 -9.977 1 38.12 159 LEU B N 1
ATOM 2636 C CA . LEU B 1 159 ? 18.609 18.953 -9.703 1 38.12 159 LEU B CA 1
ATOM 2637 C C . LEU B 1 159 ? 19.062 19.516 -8.367 1 38.12 159 LEU B C 1
ATOM 2639 O O . LEU B 1 159 ? 19.109 20.734 -8.195 1 38.12 159 LEU B O 1
ATOM 2643 N N . ALA B 1 160 ? 19.172 18.703 -7.379 1 39 160 ALA B N 1
ATOM 2644 C CA . ALA B 1 160 ? 19.688 19.25 -6.129 1 39 160 ALA B CA 1
ATOM 2645 C C . ALA B 1 160 ? 21.062 19.891 -6.332 1 39 160 ALA B C 1
ATOM 2647 O O . ALA B 1 160 ? 21.516 20.672 -5.5 1 39 160 ALA B O 1
ATOM 2648 N N . PHE B 1 161 ? 21.781 19.312 -7.215 1 37.66 161 PHE B N 1
ATOM 2649 C CA . PHE B 1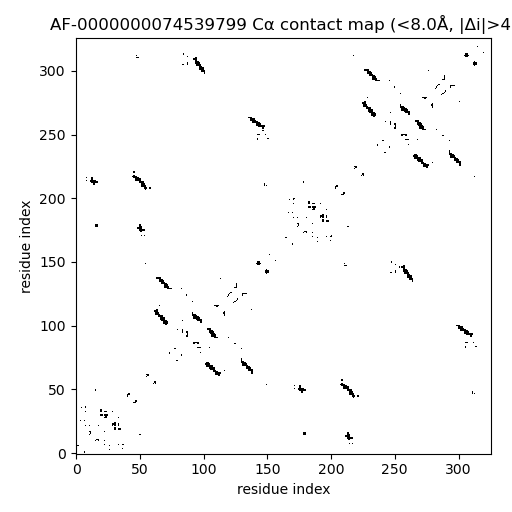 161 ? 23.109 19.891 -7.391 1 37.66 161 PHE B CA 1
ATOM 2650 C C . PHE B 1 161 ? 23.047 21.094 -8.328 1 37.66 161 PHE B C 1
ATOM 2652 O O . PHE B 1 161 ? 24.062 21.531 -8.844 1 37.66 161 PHE B O 1
ATOM 2659 N N . VAL B 1 162 ? 21.75 21.234 -8.875 1 32.75 162 VAL B N 1
ATOM 2660 C CA . VAL B 1 162 ? 21.953 22.453 -9.664 1 32.75 162 VAL B CA 1
ATOM 2661 C C . VAL B 1 162 ? 22.172 23.641 -8.734 1 32.75 162 VAL B C 1
ATOM 2663 O O . VAL B 1 162 ? 21.312 23.984 -7.93 1 32.75 162 VAL B O 1
ATOM 2666 N N . PRO B 1 163 ? 23.359 24.141 -8.695 1 34.19 163 PRO B N 1
ATOM 2667 C CA . PRO B 1 163 ? 23.672 25.438 -8.094 1 34.19 163 PRO B CA 1
ATOM 2668 C C . PRO B 1 163 ? 22.734 26.547 -8.562 1 34.19 163 PRO B C 1
ATOM 2670 O O . PRO B 1 163 ? 22.156 26.453 -9.656 1 34.19 163 PRO B O 1
#

Solvent-accessible surface area (backbone atoms only — not comparable to full-atom values): 17407 Å² total; per-residue (Å²): 128,82,50,68,67,55,52,54,50,52,49,26,40,67,33,35,64,63,46,50,63,55,51,11,62,76,69,73,44,59,44,67,58,41,47,51,49,52,48,48,32,45,75,69,51,28,44,70,42,34,23,36,42,65,43,51,76,77,65,68,48,68,61,40,44,31,44,31,37,30,28,67,53,74,51,98,87,37,48,70,66,55,53,51,54,58,56,48,65,41,84,47,34,29,27,29,29,37,34,46,72,93,37,40,31,43,33,32,33,51,29,64,34,72,64,51,41,51,47,46,42,61,67,51,55,59,60,36,86,44,45,72,46,75,47,77,22,43,53,74,44,68,47,21,50,87,63,38,68,66,58,82,47,75,60,57,55,50,57,71,62,52,123,127,85,50,69,67,53,52,53,50,52,48,27,42,66,32,35,62,61,46,51,63,56,52,10,62,76,68,72,44,60,44,66,57,42,47,50,49,51,49,47,31,44,74,70,51,29,43,70,43,34,24,36,42,66,42,50,75,77,62,67,48,67,62,38,44,32,44,31,38,30,28,66,54,75,52,98,87,37,47,70,65,55,53,51,54,57,56,50,66,40,83,48,35,30,26,28,28,38,33,48,72,91,37,41,30,43,33,33,33,50,29,63,35,72,65,52,42,51,46,45,43,61,66,52,55,60,61,37,85,45,46,73,45,74,46,77,22,43,53,75,44,68,48,20,50,88,65,38,70,66,57,83,48,75,60,56,55,51,57,72,61,52,125

Radius of gyration: 20.65 Å; Cα contacts (8 Å, |Δi|>4): 570; chains: 2; bounding box: 49×54×51 Å

Foldseek 3Di:
DPPLLVVLVVVCLVPVPDQLVNSCVVSVHDSVVSVVSVVVCVVVCVDPDRDDDDDVVVVVQQKWKKKKFWAFADDPVDDPVNLQVQVCPDPQWDDWDQDDDDGGIITMGMDRDPVRVVCCCVPPVVPPPGTDDMDMDIDPDDQDDSRRGPDDDPVNVVVVPPD/DPPLLVVLVVVCLVPVPDQLVNSCVVSVHDSVVSVVSVVVCVVVCVDPDRDDDDDVVVVVQQKWKKKKFWAFADDPVDDPVNLQVQVCPDPQWDDWDQDDDDGGIITMGMDRDPVRVVCCCVPPVVPPPGTDDMDMDIDPDDQDDSRRGPDDDPVNVVVVPPD

InterPro domains:
  IPR000485 AsnC-type HTH domain [PR00033] (1-17)
  IPR000485 AsnC-type HTH domain [PR00033] (17-28)
  IPR000485 AsnC-type HTH domain [PR00033] (28-47)
  IPR000485 AsnC-type HTH domain [PS50956] (1-81)
  IPR011008 Dimeric alpha-beta barrel [SSF54909] (66-147)
  IPR019887 Transcription regulator AsnC/Lrp, ligand binding domain [PF01037] (66-147)
  IPR019888 Transcription regulator AsnC-like [SM00344] (1-111)
  IPR036388 Winged helix-like DNA-binding domain superfamily [G3DSA:1.10.10.10] (1-52)
  IPR036390 Winged helix DNA-binding domain superfamily [SSF46785] (2-59)
  IPR050684 Transcriptional regulator Lrp/AsnC/Siroheme decarboxylase [PTHR43413] (2-154)